Protein AF-Q2I7V6-F1 (afdb_monomer_lite)

Foldseek 3Di:
DPFVVLVVVVQPPVPPPDDDDDDDDPPVVVVVVPDDPPDDDDDDDDDPPDPDDPPDDDDQVVVVVQQVVLVVVDPLSDPDPVQQCVVPDDGGFAWDDWWFQWTAGPVGDIDRDPCCVVPPQPRTPPDVVVVVVVVVVVVVPDDDVDDDPVVVVVQVVVCVVRVVPPGDDDDDTSVVVVVVVLVVVCVVVVDNDDDDDDD

Sequence (199 aa):
MSTFWLSLACLLWSAQVRGVHQGPSNAFSKMLLALNPANARSSSSNARAARAAPAKAFVTEKSDAIFAEAKTLMPGGVSSPVRAFKSVGGNPIVVEKVKGAYMWDVDGNKYIDYVGTWGPAIIGHADDVVLDALKKQLDSGTSFGAPCALENELAKMVIEAVPSVEMVRFTNSGTEACMGMLRLVRTFTKREKVVKFEG

InterPro domains:
  IPR005814 Aminotransferase class-III [PF00202] (92-199)
  IPR015421 Pyridoxal phosphate-dependent transferase, major domain [G3DSA:3.40.640.10] (128-199)
  IPR015422 Pyridoxal phosphate-dependent transferase, small domain [G3DSA:3.90.1150.10] (65-127)
  IPR015424 Pyridoxal phosphate-dependent transferase [SSF53383] (61-199)

Organism: Karlodinium veneficum (NCBI:txid407301)

Structure (mmCIF, N/CA/C/O backbone):
data_AF-Q2I7V6-F1
#
_entry.id   AF-Q2I7V6-F1
#
loop_
_atom_site.group_PDB
_atom_site.id
_atom_site.type_symbol
_atom_site.label_atom_id
_atom_site.label_alt_id
_atom_site.label_comp_id
_atom_site.label_asym_id
_atom_site.label_entity_id
_atom_site.label_seq_id
_atom_site.pdbx_PDB_ins_code
_atom_site.Cartn_x
_atom_site.Cartn_y
_atom_site.Cartn_z
_atom_site.occupancy
_atom_site.B_iso_or_equiv
_atom_site.auth_seq_id
_atom_site.auth_comp_id
_atom_site.auth_asym_id
_atom_site.auth_atom_id
_atom_site.pdbx_PDB_model_num
ATOM 1 N N . MET A 1 1 ? 12.204 2.021 5.882 1.00 38.59 1 MET A N 1
ATOM 2 C CA . MET A 1 1 ? 11.713 0.648 6.122 1.00 38.59 1 MET A CA 1
ATOM 3 C C . MET A 1 1 ? 10.842 0.711 7.362 1.00 38.59 1 MET A C 1
ATOM 5 O O . MET A 1 1 ? 11.320 1.327 8.297 1.00 38.59 1 MET A O 1
ATOM 9 N N . SER A 1 2 ? 9.613 0.165 7.322 1.00 36.38 2 SER A N 1
ATOM 10 C CA . SER A 1 2 ? 8.729 -0.177 8.474 1.00 36.38 2 SER A CA 1
ATOM 11 C C . SER A 1 2 ? 7.272 0.333 8.458 1.00 36.38 2 SER A C 1
ATOM 13 O O . SER A 1 2 ? 6.535 0.044 9.396 1.00 36.38 2 SER A O 1
ATOM 15 N N . THR A 1 3 ? 6.774 0.999 7.409 1.00 39.72 3 THR A N 1
ATOM 16 C CA . THR A 1 3 ? 5.403 1.563 7.446 1.00 39.72 3 THR A CA 1
ATOM 17 C C . THR A 1 3 ? 4.262 0.539 7.433 1.00 39.72 3 THR A C 1
ATOM 19 O O . THR A 1 3 ? 3.152 0.908 7.798 1.00 39.72 3 THR A O 1
ATOM 22 N N . PHE A 1 4 ? 4.503 -0.728 7.078 1.00 34.69 4 PHE A N 1
ATOM 23 C CA . PHE A 1 4 ? 3.462 -1.768 7.115 1.00 34.69 4 PHE A CA 1
ATOM 24 C C . PHE A 1 4 ? 3.575 -2.702 8.330 1.00 34.69 4 PHE A C 1
ATOM 26 O O . PHE A 1 4 ? 2.569 -3.079 8.924 1.00 34.69 4 PHE A O 1
ATOM 33 N N . TRP A 1 5 ? 4.799 -3.006 8.776 1.00 26.50 5 TRP A N 1
ATOM 34 C CA . TRP A 1 5 ? 5.017 -3.862 9.947 1.00 26.50 5 TRP A CA 1
ATOM 35 C C . TRP A 1 5 ? 4.652 -3.182 11.273 1.00 26.50 5 TRP A C 1
ATOM 37 O O . TRP A 1 5 ? 4.267 -3.876 12.212 1.00 26.50 5 TRP A O 1
ATOM 47 N N . LEU A 1 6 ? 4.675 -1.844 11.361 1.00 33.19 6 LEU A N 1
ATOM 48 C CA . LEU A 1 6 ? 4.263 -1.163 12.596 1.00 33.19 6 LEU A CA 1
ATOM 49 C C . LEU A 1 6 ? 2.749 -1.196 12.869 1.00 33.19 6 LEU A C 1
ATOM 51 O O . LEU A 1 6 ? 2.372 -1.125 14.037 1.00 33.19 6 LEU A O 1
ATOM 55 N N . SER A 1 7 ? 1.881 -1.360 11.861 1.00 36.19 7 SER A N 1
ATOM 56 C CA . SER A 1 7 ? 0.436 -1.491 12.127 1.00 36.19 7 SER A CA 1
ATOM 57 C C . SER A 1 7 ? 0.047 -2.882 12.634 1.00 36.19 7 SER A C 1
ATOM 59 O O . SER A 1 7 ? -0.927 -2.986 13.372 1.00 36.19 7 SER A O 1
ATOM 61 N N . LEU A 1 8 ? 0.819 -3.933 12.324 1.00 33.19 8 LEU A N 1
ATOM 62 C CA . LEU A 1 8 ? 0.560 -5.284 12.844 1.00 33.19 8 LE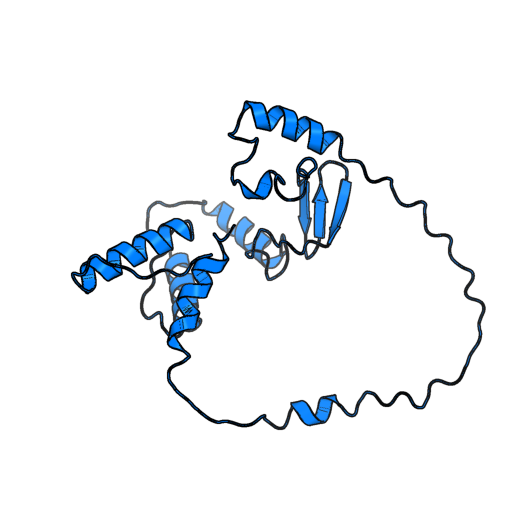U A CA 1
ATOM 63 C C . LEU A 1 8 ? 1.310 -5.567 14.161 1.00 33.19 8 LEU A C 1
ATOM 65 O O . LEU A 1 8 ? 0.797 -6.273 15.025 1.00 33.19 8 LEU A O 1
ATOM 69 N N . ALA A 1 9 ? 2.489 -4.971 14.373 1.00 31.67 9 ALA A N 1
ATOM 70 C CA . ALA A 1 9 ? 3.296 -5.215 15.574 1.00 31.67 9 ALA A CA 1
ATOM 71 C C . ALA A 1 9 ? 2.692 -4.636 16.871 1.00 31.67 9 ALA A C 1
ATOM 73 O O . ALA A 1 9 ? 2.937 -5.176 17.949 1.00 31.67 9 ALA A O 1
ATOM 74 N N . CYS A 1 10 ? 1.847 -3.600 16.800 1.00 33.78 10 CYS A N 1
ATOM 75 C CA . CYS A 1 10 ? 1.106 -3.125 17.977 1.00 33.78 10 CYS A CA 1
ATOM 76 C C . CYS A 1 10 ? -0.007 -4.088 18.437 1.00 33.78 10 CYS A C 1
ATOM 78 O O . CYS A 1 10 ? -0.490 -3.940 19.556 1.00 33.78 10 CYS A O 1
ATOM 80 N N . LEU A 1 11 ? -0.389 -5.082 17.627 1.00 39.78 11 LEU A N 1
ATOM 81 C CA . LEU A 1 11 ? -1.471 -6.023 17.942 1.00 39.78 11 LEU A CA 1
ATOM 82 C C . LEU A 1 11 ? -0.991 -7.332 18.589 1.00 39.78 11 LEU A C 1
ATOM 84 O O . LEU A 1 11 ? -1.806 -8.078 19.122 1.00 39.78 11 LEU A O 1
ATOM 88 N N . LEU A 1 12 ? 0.317 -7.613 18.589 1.00 33.75 12 LEU A N 1
ATOM 89 C CA . LEU A 1 12 ? 0.852 -8.916 19.015 1.00 33.75 12 LEU A CA 1
ATOM 90 C C . LEU A 1 12 ? 1.491 -8.934 20.415 1.00 33.75 12 LEU A C 1
ATOM 92 O O . LEU A 1 12 ? 1.824 -10.006 20.912 1.00 33.75 12 LEU A O 1
ATOM 96 N N . TRP A 1 13 ? 1.623 -7.794 21.106 1.00 29.00 13 TRP A N 1
ATOM 97 C CA . TRP A 1 13 ? 2.235 -7.767 22.449 1.00 29.00 13 TRP A CA 1
ATOM 98 C C . TRP A 1 13 ? 1.270 -8.193 23.578 1.00 29.00 13 TRP A C 1
ATOM 100 O O . TRP A 1 13 ? 1.703 -8.605 24.651 1.00 29.00 13 TRP A O 1
ATOM 110 N N . SER A 1 14 ? -0.047 -8.163 23.371 1.00 34.81 14 SER A N 1
ATOM 111 C CA . SER A 1 14 ? -1.030 -8.483 24.423 1.00 34.81 14 SER A CA 1
ATOM 112 C C . SER A 1 14 ? -1.318 -9.983 24.607 1.00 34.81 14 SER A C 1
ATOM 114 O O . SER A 1 14 ? -1.996 -10.349 25.567 1.00 34.81 14 SER A O 1
ATOM 116 N N . ALA A 1 15 ? -0.775 -10.866 23.760 1.00 37.34 15 ALA A N 1
ATOM 117 C CA . ALA A 1 15 ? -1.031 -12.309 23.836 1.00 37.34 15 ALA A CA 1
ATOM 118 C C . ALA A 1 15 ? -0.033 -13.096 24.716 1.00 37.34 15 ALA A C 1
ATOM 120 O O . ALA A 1 15 ? -0.314 -14.231 25.092 1.00 37.34 15 ALA A O 1
ATOM 121 N N . GLN A 1 16 ? 1.095 -12.502 25.122 1.00 32.75 16 GLN A N 1
ATOM 122 C CA . GLN A 1 16 ? 2.187 -13.221 25.802 1.00 32.75 16 GLN A CA 1
ATOM 123 C C . GLN A 1 16 ? 2.138 -13.145 27.346 1.00 32.75 16 GLN A C 1
ATOM 125 O O . GLN A 1 16 ? 3.177 -13.197 27.999 1.00 32.75 16 GLN A O 1
ATOM 130 N N . VAL A 1 17 ? 0.954 -12.995 27.962 1.00 39.19 17 VAL A N 1
ATOM 131 C CA . VAL A 1 17 ? 0.805 -12.995 29.443 1.00 39.19 17 VAL A CA 1
ATOM 132 C C . VAL A 1 17 ? -0.242 -13.997 29.955 1.00 39.19 17 VAL A C 1
ATOM 134 O O . VAL A 1 17 ? -0.519 -14.052 31.149 1.00 39.19 17 VAL A O 1
ATOM 137 N N . ARG A 1 18 ? -0.797 -14.882 29.119 1.00 33.28 18 ARG A N 1
ATOM 138 C CA . ARG A 1 18 ? -1.621 -15.991 29.635 1.00 33.28 18 ARG A CA 1
ATOM 139 C C . ARG A 1 18 ? -1.177 -17.320 29.053 1.00 33.28 18 ARG A C 1
ATOM 141 O O . ARG A 1 18 ? -1.481 -17.651 27.915 1.00 33.28 18 ARG A O 1
ATOM 148 N N . GLY A 1 19 ? -0.445 -18.073 29.872 1.00 37.66 19 GLY A N 1
ATOM 149 C CA . GLY A 1 19 ? -0.153 -19.473 29.619 1.00 37.66 19 GLY A CA 1
ATOM 150 C C . GLY A 1 19 ? -1.448 -20.272 29.553 1.00 37.66 19 GLY A C 1
ATOM 151 O O . GLY A 1 19 ? -2.213 -20.297 30.514 1.00 37.66 19 GLY A O 1
ATOM 152 N N . VAL A 1 20 ? -1.673 -20.934 28.422 1.00 37.53 20 VAL A N 1
ATOM 153 C CA . VAL A 1 20 ? -2.636 -22.026 28.303 1.00 37.53 20 VAL A CA 1
ATOM 154 C C . VAL A 1 20 ? -1.987 -23.124 27.468 1.00 37.53 20 VAL A C 1
ATOM 156 O O . VAL A 1 20 ? -1.768 -22.992 26.267 1.00 37.53 20 VAL A O 1
ATOM 159 N N . HIS A 1 21 ? -1.656 -24.210 28.158 1.00 38.38 21 HIS A N 1
ATOM 160 C CA . HIS A 1 21 ? -1.409 -25.531 27.600 1.00 38.38 21 HIS A CA 1
ATOM 161 C C . HIS A 1 21 ? -2.632 -25.984 26.797 1.00 38.38 21 HIS A C 1
ATOM 163 O O . HIS A 1 21 ? -3.680 -26.163 27.410 1.00 38.38 21 HIS A O 1
ATOM 169 N N . GLN A 1 22 ? -2.491 -26.267 25.498 1.00 36.72 22 GLN A N 1
ATOM 170 C CA . GLN A 1 22 ? -3.248 -27.330 24.822 1.00 36.72 22 GLN A CA 1
ATOM 171 C C . GLN A 1 22 ? -2.378 -27.981 23.736 1.00 36.72 22 GLN A C 1
ATOM 173 O O . GLN A 1 22 ? -1.763 -27.298 22.920 1.00 36.72 22 GLN A O 1
ATOM 178 N N . GLY A 1 23 ? -2.268 -29.311 23.802 1.00 40.38 23 GLY A N 1
ATOM 179 C CA . GLY A 1 23 ? -1.475 -30.136 22.891 1.00 40.38 23 GLY A CA 1
ATOM 180 C C . GLY A 1 23 ? -2.102 -30.278 21.498 1.00 40.38 23 GLY A C 1
ATOM 181 O O . GLY A 1 23 ? -3.266 -29.926 21.298 1.00 40.38 23 GLY A O 1
ATOM 182 N N . PRO A 1 24 ? -1.340 -30.789 20.517 1.00 40.50 24 PRO A N 1
ATOM 183 C CA . PRO A 1 24 ? -1.766 -30.814 19.125 1.00 40.50 24 PRO A CA 1
ATOM 184 C C . PRO A 1 24 ? -2.886 -31.832 18.879 1.00 40.50 24 PRO A C 1
ATOM 186 O O . PRO A 1 24 ? -2.827 -32.985 19.304 1.00 40.50 24 PRO A O 1
ATOM 189 N N . SER A 1 25 ? -3.906 -31.384 18.149 1.00 44.41 25 SER A N 1
ATOM 190 C CA . SER A 1 25 ? -5.037 -32.176 17.682 1.00 44.41 25 SER A CA 1
ATOM 191 C C . SER A 1 25 ? -4.633 -33.172 16.582 1.00 44.41 25 SER A C 1
ATOM 193 O O . SER A 1 25 ? -3.707 -32.955 15.797 1.00 44.41 25 SER A O 1
ATOM 195 N N . ASN A 1 26 ? -5.377 -34.280 16.517 1.00 48.53 26 ASN A N 1
ATOM 196 C CA . ASN A 1 26 ? -5.180 -35.487 15.695 1.00 48.53 26 ASN A CA 1
ATOM 197 C C . ASN A 1 26 ? -5.187 -35.305 14.153 1.00 48.53 26 ASN A C 1
ATOM 199 O O . ASN A 1 26 ? -5.317 -36.286 13.420 1.00 48.53 26 ASN A O 1
ATOM 203 N N . ALA A 1 27 ? -5.024 -34.086 13.635 1.00 46.59 27 ALA A N 1
ATOM 204 C CA . ALA A 1 27 ? -4.921 -33.807 12.200 1.00 46.59 27 ALA A CA 1
ATOM 205 C C . ALA A 1 27 ? -3.470 -33.862 11.674 1.00 46.59 27 ALA A C 1
ATOM 2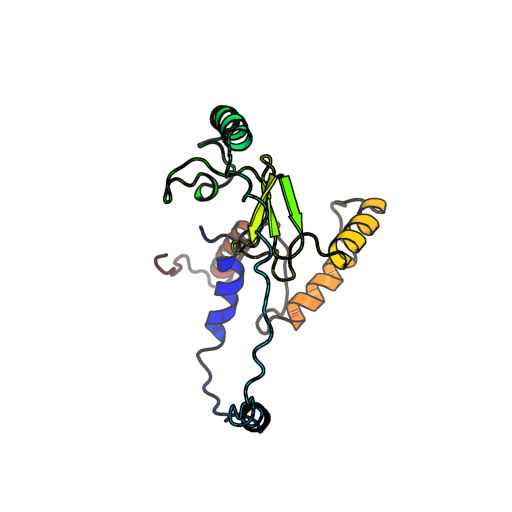07 O O . ALA A 1 27 ? -3.255 -34.167 10.504 1.00 46.59 27 ALA A O 1
ATOM 208 N N . PHE A 1 28 ? -2.466 -33.655 12.536 1.00 39.75 28 PHE A N 1
ATOM 209 C CA . PHE A 1 28 ? -1.049 -33.606 12.133 1.00 39.75 28 PHE A CA 1
ATOM 210 C C . PHE A 1 28 ? -0.392 -34.988 11.941 1.00 39.75 28 PHE A C 1
ATOM 212 O O . PHE A 1 28 ? 0.553 -35.128 11.171 1.00 39.75 28 PHE A O 1
ATOM 219 N N . SER A 1 29 ? -0.923 -36.037 12.580 1.00 39.69 29 SER A N 1
ATOM 220 C CA . SER A 1 29 ? -0.389 -37.409 12.480 1.00 39.69 29 SER A CA 1
ATOM 221 C C . SER A 1 29 ? -0.754 -38.105 11.154 1.00 39.69 29 SER A C 1
ATOM 223 O O . SER A 1 29 ? -0.012 -38.948 10.654 1.00 39.69 29 SER A O 1
ATOM 225 N N . LYS A 1 30 ? -1.861 -37.706 10.509 1.00 43.75 30 LYS A N 1
ATOM 226 C CA . LYS A 1 30 ? -2.345 -38.342 9.269 1.00 43.75 30 LYS A CA 1
ATOM 227 C C . LYS A 1 30 ? -1.691 -37.827 7.983 1.00 43.75 30 LYS A C 1
ATOM 229 O O . LYS A 1 30 ? -1.830 -38.470 6.949 1.00 43.75 30 LYS A O 1
ATOM 234 N N . MET A 1 31 ? -0.950 -36.720 8.032 1.00 38.44 31 MET A N 1
ATOM 235 C CA . MET A 1 31 ? -0.285 -36.146 6.853 1.00 38.44 31 MET A CA 1
ATOM 236 C C . MET A 1 31 ? 1.120 -36.731 6.606 1.00 38.44 31 MET A C 1
ATOM 238 O O . MET A 1 31 ? 1.616 -36.687 5.484 1.00 38.44 31 MET A O 1
ATOM 242 N N . LEU A 1 32 ? 1.739 -37.352 7.618 1.00 37.50 32 LEU A N 1
ATOM 243 C CA . LEU A 1 32 ? 3.104 -37.896 7.544 1.00 37.50 32 LEU A CA 1
ATOM 244 C C . LEU A 1 32 ? 3.207 -39.339 7.010 1.00 37.50 32 LEU A C 1
ATOM 246 O O . LEU A 1 32 ? 4.310 -39.827 6.790 1.00 37.50 32 LEU A O 1
ATOM 250 N N . LEU A 1 33 ? 2.082 -40.015 6.750 1.00 39.12 33 LEU A N 1
ATOM 251 C CA . LEU A 1 33 ? 2.042 -41.395 6.234 1.00 39.12 33 LEU A CA 1
ATOM 252 C C . LEU A 1 33 ? 1.857 -41.495 4.707 1.00 39.12 33 LEU A C 1
ATOM 254 O O . LEU A 1 33 ? 1.897 -42.594 4.162 1.00 39.12 33 LEU A O 1
ATOM 258 N N . ALA A 1 34 ? 1.701 -40.368 4.004 1.00 39.62 34 ALA A N 1
ATOM 259 C CA . ALA A 1 34 ? 1.532 -40.330 2.545 1.00 39.62 34 ALA A CA 1
ATOM 260 C C . ALA A 1 34 ? 2.852 -40.169 1.756 1.00 39.62 34 ALA A C 1
ATOM 262 O O . ALA A 1 34 ? 2.831 -40.087 0.531 1.00 39.62 34 ALA A O 1
ATOM 263 N N . LEU A 1 35 ? 4.005 -40.149 2.433 1.00 41.88 35 LEU A N 1
ATOM 264 C CA . LEU A 1 35 ? 5.331 -40.020 1.817 1.00 41.88 35 LEU A CA 1
ATOM 265 C C . LEU A 1 35 ? 6.175 -41.271 2.090 1.00 41.88 35 LEU A C 1
ATOM 267 O O . LEU A 1 35 ? 7.156 -41.226 2.825 1.00 41.88 35 LEU A O 1
ATOM 271 N N . ASN A 1 36 ? 5.788 -42.403 1.503 1.00 38.38 36 ASN A N 1
ATOM 272 C CA . ASN A 1 36 ? 6.646 -43.586 1.442 1.00 38.38 36 ASN A CA 1
ATOM 273 C C . ASN A 1 36 ? 7.307 -43.664 0.047 1.00 38.38 36 ASN A C 1
ATOM 275 O O . ASN A 1 36 ? 6.609 -43.950 -0.927 1.00 38.38 36 ASN A O 1
ATOM 279 N N . PRO A 1 37 ? 8.624 -43.417 -0.096 1.00 45.56 37 PRO A N 1
ATOM 280 C CA . PRO A 1 37 ? 9.297 -43.344 -1.396 1.00 45.56 37 PRO A CA 1
ATOM 281 C C . PRO A 1 37 ? 9.715 -44.717 -1.962 1.00 45.56 37 PRO A C 1
ATOM 283 O O . PRO A 1 37 ? 10.604 -44.799 -2.805 1.00 45.56 37 PRO A O 1
ATOM 286 N N . ALA A 1 38 ? 9.098 -45.816 -1.528 1.00 42.59 38 ALA A N 1
ATOM 287 C CA . ALA A 1 38 ? 9.592 -47.164 -1.816 1.00 42.59 38 ALA A CA 1
ATOM 288 C C . ALA A 1 38 ? 9.091 -47.814 -3.124 1.00 42.59 38 ALA A C 1
ATOM 290 O O . ALA A 1 38 ? 9.301 -49.012 -3.301 1.00 42.59 38 ALA A O 1
ATOM 291 N N . ASN A 1 39 ? 8.437 -47.099 -4.054 1.00 47.28 39 ASN A N 1
ATOM 292 C CA . ASN A 1 39 ? 7.898 -47.768 -5.251 1.00 47.28 39 ASN A CA 1
ATOM 293 C C . ASN A 1 39 ? 7.846 -46.940 -6.547 1.00 47.28 39 ASN A C 1
ATOM 295 O O . ASN A 1 39 ? 6.839 -46.928 -7.249 1.00 47.28 39 ASN A O 1
ATOM 299 N N . ALA A 1 40 ? 8.955 -46.300 -6.920 1.00 40.78 40 ALA A N 1
ATOM 300 C CA . ALA A 1 40 ? 9.137 -45.779 -8.278 1.00 40.78 40 ALA A CA 1
ATOM 301 C C . ALA A 1 40 ? 10.344 -46.463 -8.940 1.00 40.78 40 ALA A C 1
ATOM 303 O O . ALA A 1 40 ? 11.469 -45.968 -8.900 1.00 40.78 40 ALA A O 1
ATOM 304 N N . ARG A 1 41 ? 10.112 -47.653 -9.510 1.00 38.88 41 ARG A N 1
ATOM 305 C CA . ARG A 1 41 ? 11.079 -48.333 -10.384 1.00 38.88 41 ARG A CA 1
ATOM 306 C C . ARG A 1 41 ? 11.125 -47.666 -11.757 1.00 38.88 41 ARG A C 1
ATOM 308 O O . ARG A 1 41 ? 10.140 -47.131 -12.255 1.00 38.88 41 ARG A O 1
ATOM 315 N N . SER A 1 42 ? 12.317 -47.746 -12.332 1.00 43.38 42 SER A N 1
ATOM 316 C CA . SER A 1 42 ? 12.793 -47.171 -13.584 1.00 43.38 42 SER A CA 1
ATOM 317 C C . SER A 1 42 ? 11.871 -47.349 -14.792 1.00 43.38 42 SER A C 1
ATOM 319 O O . SER A 1 42 ? 11.530 -48.473 -15.158 1.00 43.38 42 SER A O 1
ATOM 321 N N . SER A 1 43 ? 11.651 -46.258 -15.525 1.00 38.97 43 SER A N 1
ATOM 322 C CA . SER A 1 43 ? 11.535 -46.323 -16.982 1.00 38.97 43 SER A CA 1
ATOM 323 C C . SER A 1 43 ? 12.383 -45.209 -17.595 1.00 38.97 43 SER A C 1
ATOM 325 O O . SER A 1 43 ? 12.146 -44.019 -17.405 1.00 38.97 43 SER A O 1
ATOM 327 N N . SER A 1 44 ? 13.459 -45.613 -18.264 1.00 46.62 44 SER A N 1
ATOM 328 C CA . SER A 1 44 ? 14.291 -44.741 -19.079 1.00 46.62 44 SER A CA 1
ATOM 329 C C . SER A 1 44 ? 13.581 -44.499 -20.409 1.00 46.62 44 SER A C 1
ATOM 331 O O . SER A 1 44 ? 13.504 -45.404 -21.240 1.00 46.62 44 SER A O 1
ATOM 333 N N . SER A 1 45 ? 13.089 -43.285 -20.637 1.00 42.72 45 SER A N 1
ATOM 334 C CA . SER A 1 45 ? 12.656 -42.845 -21.963 1.00 42.72 45 SER A CA 1
ATOM 335 C C . SER A 1 45 ? 13.272 -41.487 -22.275 1.00 42.72 45 SER A C 1
ATOM 337 O O . SER A 1 45 ? 13.071 -40.524 -21.539 1.00 42.72 45 SER A O 1
ATOM 339 N N . ASN A 1 46 ? 14.040 -41.452 -23.364 1.00 48.66 46 ASN A N 1
ATOM 340 C CA . ASN A 1 46 ? 14.741 -40.310 -23.944 1.00 48.66 46 ASN A CA 1
ATOM 341 C C . ASN A 1 46 ? 13.953 -38.990 -23.861 1.00 48.66 46 ASN A C 1
ATOM 343 O O . ASN A 1 46 ? 13.128 -38.691 -24.725 1.00 48.66 46 ASN A O 1
ATOM 347 N N . ALA A 1 47 ? 14.276 -38.155 -22.873 1.00 48.31 47 ALA A N 1
ATOM 348 C CA . ALA A 1 47 ? 13.884 -36.755 -22.869 1.00 48.31 47 ALA A CA 1
ATOM 349 C C . ALA A 1 47 ? 14.853 -35.990 -23.778 1.00 48.31 47 ALA A C 1
ATOM 351 O O . ALA A 1 47 ? 15.953 -35.604 -23.383 1.00 48.31 47 ALA A O 1
ATOM 352 N N . ARG A 1 48 ? 14.452 -35.804 -25.037 1.00 45.53 48 ARG A N 1
ATOM 353 C CA . ARG A 1 48 ? 15.099 -34.870 -25.961 1.00 45.53 48 ARG A CA 1
ATOM 354 C C . ARG A 1 48 ? 15.051 -33.494 -25.290 1.00 45.53 48 ARG A C 1
ATOM 356 O O . ARG A 1 48 ? 13.967 -32.942 -25.127 1.00 45.53 48 ARG A O 1
ATOM 363 N N . ALA A 1 49 ? 16.200 -32.984 -24.846 1.00 47.72 49 ALA A N 1
ATOM 364 C CA . ALA A 1 49 ? 16.304 -31.674 -24.218 1.00 47.72 49 ALA A CA 1
ATOM 365 C C . ALA A 1 49 ? 15.728 -30.621 -25.172 1.00 47.72 49 ALA A C 1
ATOM 367 O O . ALA A 1 49 ? 16.336 -30.289 -26.193 1.00 47.72 49 ALA A O 1
ATOM 368 N N . ALA A 1 50 ? 14.526 -30.131 -24.871 1.00 51.69 50 ALA A N 1
ATOM 369 C CA . ALA A 1 50 ? 13.990 -28.954 -25.523 1.00 51.69 50 ALA A CA 1
ATOM 370 C C . ALA A 1 50 ? 14.970 -27.816 -25.221 1.00 51.69 50 ALA A C 1
ATOM 372 O O . ALA A 1 50 ? 15.151 -27.439 -24.064 1.00 51.69 50 ALA A O 1
ATOM 373 N N . ARG A 1 51 ? 15.668 -27.323 -26.251 1.00 51.84 51 ARG A N 1
ATOM 374 C CA . ARG A 1 51 ? 16.503 -26.125 -26.142 1.00 51.84 51 ARG A CA 1
ATOM 375 C C . ARG A 1 51 ? 15.617 -25.013 -25.585 1.00 51.84 51 ARG A C 1
ATOM 377 O O . ARG A 1 51 ? 14.673 -24.598 -26.254 1.00 51.84 51 ARG A O 1
ATOM 384 N N . ALA A 1 52 ? 15.907 -24.570 -24.364 1.00 57.34 52 ALA A N 1
ATOM 385 C CA . ALA A 1 52 ? 15.307 -23.368 -23.813 1.00 57.34 52 ALA A CA 1
ATOM 386 C C . ALA A 1 52 ? 15.548 -22.223 -24.808 1.00 57.34 52 ALA A C 1
ATOM 388 O O . ALA A 1 52 ? 16.659 -22.079 -25.328 1.00 57.34 52 ALA A O 1
ATOM 389 N N . ALA A 1 53 ? 14.502 -21.452 -25.112 1.00 55.31 53 ALA A N 1
ATOM 390 C CA . ALA A 1 53 ? 14.642 -20.224 -25.884 1.00 55.31 53 ALA A CA 1
ATOM 391 C C . ALA A 1 53 ? 15.752 -19.356 -25.257 1.00 55.31 53 ALA A C 1
ATOM 393 O O . ALA A 1 53 ? 15.906 -19.390 -24.031 1.00 55.31 53 ALA A O 1
ATOM 394 N N . PRO A 1 54 ? 16.543 -18.611 -26.054 1.00 56.09 54 PRO A N 1
ATOM 395 C CA . PRO A 1 54 ? 17.589 -17.757 -25.505 1.00 56.09 54 PRO A CA 1
ATOM 396 C C . PRO A 1 54 ? 16.971 -16.838 -24.450 1.00 56.09 54 PRO A C 1
ATOM 398 O O . PRO A 1 54 ? 15.979 -16.157 -24.718 1.00 56.09 54 PRO A O 1
ATOM 401 N N . ALA A 1 55 ? 17.516 -16.875 -23.233 1.00 63.12 55 ALA A N 1
ATOM 402 C CA . ALA A 1 55 ? 17.048 -16.025 -22.151 1.00 63.12 55 ALA A CA 1
ATOM 403 C C . ALA A 1 55 ? 17.165 -14.565 -22.606 1.00 63.12 55 ALA A C 1
ATOM 405 O O . ALA A 1 55 ? 18.233 -14.137 -23.050 1.00 63.12 55 ALA A O 1
ATOM 406 N N . LYS A 1 56 ? 16.056 -13.818 -22.544 1.00 70.62 56 LYS A N 1
ATOM 407 C CA . LYS A 1 56 ? 16.049 -12.381 -22.832 1.00 70.62 56 LYS A CA 1
ATOM 408 C C . LYS A 1 56 ? 17.114 -11.722 -21.949 1.00 70.62 56 LYS A C 1
ATOM 410 O O . LYS A 1 56 ? 17.154 -11.985 -20.748 1.00 70.62 56 LYS A O 1
ATOM 415 N N . ALA A 1 57 ? 17.983 -10.910 -22.550 1.00 82.69 57 ALA A N 1
ATOM 416 C CA . ALA A 1 57 ? 18.983 -10.162 -21.800 1.00 82.69 57 ALA A CA 1
ATOM 417 C C . ALA A 1 57 ? 18.288 -9.257 -20.772 1.00 82.69 57 ALA A C 1
ATOM 419 O O . ALA A 1 57 ? 17.251 -8.660 -21.067 1.00 82.69 57 ALA A O 1
ATOM 420 N N . PHE A 1 58 ? 18.854 -9.181 -19.570 1.00 90.88 58 PHE A N 1
ATOM 421 C CA . PHE A 1 58 ? 18.387 -8.277 -18.527 1.00 90.88 58 PHE A CA 1
ATOM 422 C C . PHE A 1 58 ? 18.818 -6.847 -18.877 1.00 90.88 58 PHE A C 1
ATOM 424 O O . PHE A 1 58 ? 20.014 -6.585 -18.990 1.00 90.88 58 PHE A O 1
ATOM 431 N N . VAL A 1 59 ? 17.853 -5.949 -19.084 1.00 95.25 59 VAL A N 1
ATOM 432 C CA . VAL A 1 59 ? 18.075 -4.563 -19.538 1.00 95.25 59 VAL A CA 1
ATOM 433 C C . VAL A 1 59 ? 17.261 -3.618 -18.659 1.00 95.25 59 VAL A C 1
ATOM 435 O O . VAL A 1 59 ? 16.109 -3.925 -18.383 1.00 95.25 59 VAL A O 1
ATOM 438 N N . THR A 1 60 ? 17.833 -2.488 -18.234 1.00 96.81 60 THR A N 1
ATOM 439 C CA . THR A 1 60 ? 17.177 -1.503 -17.343 1.00 96.81 60 THR A CA 1
ATOM 440 C C . THR A 1 60 ? 17.250 -0.063 -17.864 1.00 96.81 60 THR A C 1
ATOM 442 O O . THR A 1 60 ? 17.088 0.884 -17.100 1.00 96.81 60 THR A O 1
ATOM 445 N N . GLU A 1 61 ? 17.510 0.129 -19.159 1.00 97.56 61 GLU A N 1
ATOM 446 C CA . GLU A 1 61 ? 17.784 1.446 -19.754 1.00 97.56 61 GLU A CA 1
ATOM 447 C C . GLU A 1 61 ? 16.629 2.441 -19.578 1.00 97.56 61 GLU A C 1
ATOM 449 O O . GLU A 1 61 ? 16.862 3.620 -19.290 1.00 97.56 61 GLU A O 1
ATOM 454 N N . LYS A 1 62 ? 15.374 1.992 -19.713 1.00 98.12 62 LYS A N 1
ATOM 455 C CA . LYS A 1 62 ? 14.217 2.874 -19.507 1.00 98.12 62 LYS A CA 1
ATOM 456 C C . LYS A 1 62 ? 14.049 3.217 -18.035 1.00 98.12 62 LYS A C 1
ATOM 458 O O . LYS A 1 62 ? 13.769 4.372 -17.714 1.00 98.12 62 LYS A O 1
ATOM 463 N N . SER A 1 63 ? 14.233 2.239 -17.147 1.00 98.25 63 SER A N 1
ATOM 464 C CA . SER A 1 63 ? 14.226 2.480 -15.701 1.00 98.25 63 SER A CA 1
ATOM 465 C C . SER A 1 63 ? 15.286 3.515 -15.306 1.00 98.25 63 SER A C 1
ATOM 467 O O . SER A 1 63 ? 14.982 4.454 -14.568 1.00 98.25 63 SER A O 1
ATOM 469 N N . ASP A 1 64 ? 16.496 3.404 -15.862 1.00 98.19 64 ASP A N 1
ATOM 470 C CA . ASP A 1 64 ? 17.603 4.335 -15.628 1.00 98.19 64 ASP A CA 1
ATOM 471 C C . ASP A 1 64 ? 17.271 5.756 -16.100 1.00 98.19 64 ASP A C 1
ATOM 473 O O . ASP A 1 64 ? 17.501 6.720 -15.363 1.00 98.19 64 ASP A O 1
ATOM 477 N N . ALA A 1 65 ? 16.687 5.893 -17.295 1.00 98.50 65 ALA A N 1
ATOM 478 C CA . ALA A 1 65 ? 16.272 7.184 -17.840 1.00 98.50 65 ALA A CA 1
ATOM 479 C C . ALA A 1 65 ? 15.184 7.854 -16.980 1.00 98.50 65 ALA A C 1
ATOM 481 O O . ALA A 1 65 ? 15.329 9.018 -16.597 1.00 98.50 65 ALA A O 1
ATOM 482 N N . ILE A 1 66 ? 14.137 7.110 -16.603 1.00 98.56 66 ILE A N 1
ATOM 483 C CA . ILE A 1 66 ? 13.050 7.620 -15.750 1.00 98.56 66 ILE A CA 1
ATOM 484 C C . ILE A 1 66 ? 13.586 8.006 -14.366 1.00 98.56 66 ILE A C 1
ATOM 486 O O . ILE A 1 66 ? 13.226 9.050 -13.821 1.00 98.56 66 ILE A O 1
ATOM 490 N N . PHE A 1 67 ? 14.470 7.197 -13.778 1.00 98.38 67 PHE A N 1
ATOM 491 C CA . PHE A 1 67 ? 15.045 7.509 -12.471 1.00 98.38 67 PHE A CA 1
ATOM 492 C C . PHE A 1 67 ? 16.003 8.708 -12.523 1.00 98.38 67 PHE A C 1
ATOM 494 O O . PHE A 1 67 ? 16.079 9.488 -11.566 1.00 98.38 67 PHE A O 1
ATOM 501 N N . ALA A 1 68 ? 16.727 8.890 -13.631 1.00 98.31 68 ALA A N 1
ATOM 502 C CA . ALA A 1 68 ? 17.553 10.072 -13.853 1.00 98.31 68 ALA A CA 1
ATOM 503 C C . ALA A 1 68 ? 16.714 11.354 -13.841 1.00 98.31 68 ALA A C 1
ATOM 505 O O . ALA A 1 68 ? 17.066 12.292 -13.124 1.00 98.31 68 ALA A O 1
ATOM 506 N N . GLU A 1 69 ? 15.581 11.359 -14.545 1.00 98.62 69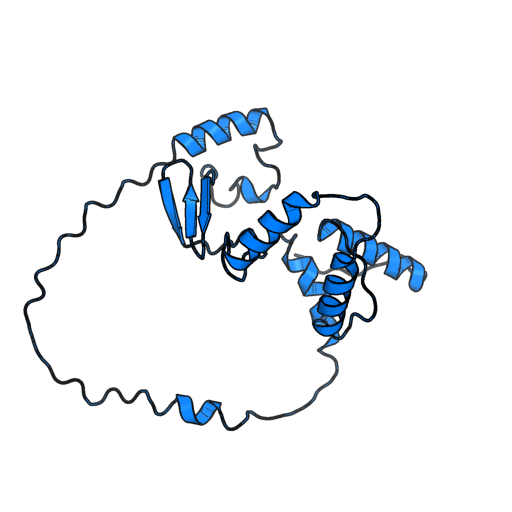 GLU A N 1
ATOM 507 C CA . GLU A 1 69 ? 14.617 12.460 -14.500 1.00 98.62 69 GLU A CA 1
ATOM 508 C C . GLU A 1 69 ? 14.039 12.639 -13.089 1.00 98.62 69 GLU A C 1
ATOM 510 O O . GLU A 1 69 ? 14.077 13.742 -12.540 1.00 98.62 69 GLU A O 1
ATOM 515 N N . ALA A 1 70 ? 13.591 11.556 -12.444 1.00 98.50 70 ALA A N 1
ATOM 516 C CA . ALA A 1 70 ? 12.976 11.609 -11.119 1.00 98.50 70 ALA A CA 1
ATOM 517 C C . ALA A 1 70 ? 13.888 12.254 -10.063 1.00 98.50 70 ALA A C 1
ATOM 519 O O . ALA A 1 70 ? 13.399 12.981 -9.195 1.00 98.50 70 ALA A O 1
ATOM 520 N N . LYS A 1 71 ? 15.211 12.042 -10.137 1.00 97.88 71 LYS A N 1
ATOM 521 C CA . LYS A 1 71 ? 16.197 12.689 -9.246 1.00 97.88 71 LYS A CA 1
ATOM 522 C C . LYS A 1 71 ? 16.200 14.217 -9.338 1.00 97.88 71 LYS A C 1
ATOM 524 O O . LYS A 1 71 ? 16.631 14.859 -8.383 1.00 97.88 71 LYS A O 1
ATOM 529 N N . THR A 1 72 ? 15.728 14.792 -10.442 1.00 98.38 72 THR A N 1
ATOM 530 C CA . THR A 1 72 ? 15.573 16.248 -10.597 1.00 98.38 72 THR A CA 1
ATOM 531 C C . THR A 1 72 ? 14.269 16.769 -9.981 1.00 98.38 72 THR A C 1
ATOM 533 O O . THR A 1 72 ? 14.170 17.953 -9.673 1.00 98.38 72 THR A O 1
ATOM 536 N N . LEU A 1 73 ? 13.290 15.884 -9.757 1.00 98.56 73 LEU A N 1
ATOM 537 C CA . LEU A 1 73 ? 11.932 16.229 -9.324 1.00 98.56 73 LEU A CA 1
ATOM 538 C C . LEU A 1 73 ? 11.687 15.949 -7.837 1.00 98.56 73 LEU A C 1
ATOM 540 O O . LEU A 1 73 ? 10.962 16.682 -7.169 1.00 98.56 73 LEU A O 1
ATOM 544 N N . MET A 1 74 ? 12.262 14.865 -7.314 1.00 98.44 74 MET A N 1
ATOM 545 C CA . MET A 1 74 ? 12.021 14.383 -5.954 1.00 98.44 74 MET A CA 1
ATOM 546 C C . MET A 1 74 ? 13.338 14.196 -5.196 1.00 98.44 74 MET A C 1
ATOM 548 O O . MET A 1 74 ? 14.326 13.751 -5.787 1.00 98.44 74 MET A O 1
ATOM 552 N N . PRO A 1 75 ? 13.371 14.433 -3.870 1.00 97.69 75 PRO A N 1
ATOM 553 C CA . PRO A 1 75 ? 14.544 14.143 -3.052 1.00 97.69 75 PRO A CA 1
ATOM 554 C C . PRO A 1 75 ? 15.002 12.683 -3.201 1.00 97.69 75 PRO A C 1
ATOM 556 O O . PRO A 1 75 ? 14.309 11.745 -2.811 1.00 97.69 75 PRO A O 1
ATOM 559 N N . GLY A 1 76 ? 16.183 12.481 -3.793 1.00 96.06 76 GLY A N 1
ATOM 560 C CA . GLY A 1 76 ? 16.712 11.143 -4.081 1.00 96.06 76 GLY A CA 1
ATOM 561 C C . GLY A 1 76 ? 15.945 10.364 -5.158 1.00 96.06 76 GLY A C 1
ATOM 562 O O . GLY A 1 76 ? 16.120 9.151 -5.244 1.00 96.06 76 GLY A O 1
ATOM 563 N N . GLY A 1 77 ? 15.101 11.036 -5.947 1.00 97.81 77 GLY A N 1
ATOM 564 C CA . GLY A 1 77 ? 14.320 10.455 -7.039 1.00 97.81 77 GLY A CA 1
ATOM 565 C C . GLY A 1 77 ? 13.144 9.583 -6.611 1.00 97.81 77 GLY A C 1
ATOM 566 O O . GLY A 1 77 ? 12.622 8.834 -7.431 1.00 97.81 77 GLY A O 1
ATOM 567 N N . VAL A 1 78 ? 12.733 9.634 -5.338 1.00 98.00 78 VAL A N 1
ATOM 568 C CA . VAL A 1 78 ? 11.728 8.715 -4.786 1.00 98.00 78 VAL A CA 1
ATOM 569 C C . VAL A 1 78 ? 10.824 9.368 -3.744 1.00 98.00 78 VAL A C 1
ATOM 571 O O . VAL A 1 78 ? 11.241 10.242 -2.993 1.00 98.00 78 VAL A O 1
ATOM 574 N N . SER A 1 79 ? 9.600 8.854 -3.611 1.00 97.50 79 SER A N 1
ATOM 575 C CA . SER A 1 79 ? 8.654 9.260 -2.555 1.00 97.50 79 SER A CA 1
ATOM 576 C C . SER A 1 79 ? 8.859 8.521 -1.220 1.00 97.50 79 SER A C 1
ATOM 578 O O . SER A 1 79 ? 8.169 8.799 -0.244 1.00 97.50 79 SER A O 1
ATOM 580 N N . SER A 1 80 ? 9.769 7.540 -1.159 1.00 96.69 80 SER A N 1
ATOM 581 C CA . SER A 1 80 ? 10.135 6.836 0.078 1.00 96.69 80 SER A CA 1
ATOM 582 C C . SER A 1 80 ? 11.591 6.356 0.018 1.00 96.69 80 SER A C 1
ATOM 584 O O . SER A 1 80 ? 11.950 5.713 -0.972 1.00 96.69 80 SER A O 1
ATOM 586 N N . PRO A 1 81 ? 12.425 6.587 1.055 1.00 96.62 81 PRO A N 1
ATOM 587 C CA . PRO A 1 81 ? 13.877 6.388 0.975 1.00 96.62 81 PRO A CA 1
ATOM 588 C C . PRO A 1 81 ? 14.331 4.995 0.525 1.00 96.62 81 PRO A C 1
ATOM 590 O O . PRO A 1 81 ? 15.297 4.872 -0.220 1.00 96.62 81 PRO A O 1
ATOM 593 N N . VAL A 1 82 ? 13.624 3.940 0.947 1.00 96.50 82 VAL A N 1
ATOM 594 C CA . VAL A 1 82 ? 13.993 2.549 0.625 1.00 96.50 82 VAL A CA 1
ATOM 595 C C . VAL A 1 82 ? 13.915 2.255 -0.877 1.00 96.50 82 VAL A C 1
ATOM 597 O O . VAL A 1 82 ? 14.639 1.403 -1.382 1.00 96.50 82 VAL A O 1
ATOM 600 N N . ARG A 1 83 ? 13.086 3.002 -1.617 1.00 97.62 83 ARG A N 1
ATOM 601 C CA . ARG A 1 83 ? 12.913 2.822 -3.063 1.00 97.62 83 ARG A CA 1
ATOM 602 C C . ARG A 1 83 ? 14.126 3.294 -3.868 1.00 97.62 83 ARG A C 1
ATOM 604 O O . ARG A 1 83 ? 14.209 2.965 -5.036 1.00 97.62 83 ARG A O 1
ATOM 611 N N . ALA A 1 84 ? 15.060 4.034 -3.264 1.00 96.94 84 ALA A N 1
ATOM 612 C CA . ALA A 1 84 ? 16.250 4.545 -3.950 1.00 96.94 84 ALA A CA 1
ATOM 613 C C . ALA A 1 84 ? 17.395 3.519 -4.065 1.00 96.94 84 ALA A C 1
ATOM 615 O O . ALA A 1 84 ? 18.460 3.873 -4.557 1.00 96.94 84 ALA A O 1
ATOM 616 N N . PHE A 1 85 ? 17.221 2.294 -3.550 1.00 96.94 85 PHE A N 1
ATOM 617 C CA . PHE A 1 85 ? 18.179 1.176 -3.655 1.00 96.94 85 PHE A CA 1
ATOM 618 C C . PHE A 1 85 ? 19.594 1.460 -3.105 1.00 96.94 85 PHE A C 1
ATOM 620 O O . PHE A 1 85 ? 20.516 0.667 -3.275 1.00 96.94 85 PHE A O 1
ATOM 627 N N . LYS A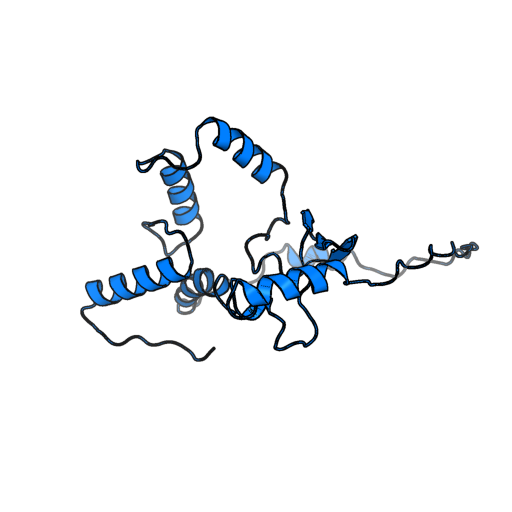 1 86 ? 19.768 2.541 -2.332 1.00 94.94 86 LYS A N 1
ATOM 628 C CA . LYS A 1 86 ? 21.075 2.987 -1.814 1.00 94.94 86 LYS A CA 1
ATOM 629 C C . LYS A 1 86 ? 21.858 1.911 -1.055 1.00 94.94 86 LYS A C 1
ATOM 631 O O . LYS A 1 86 ? 23.079 1.924 -1.099 1.00 94.94 86 LYS A O 1
ATOM 636 N N . SER A 1 87 ? 21.177 1.004 -0.355 1.00 95.44 87 SER A N 1
ATOM 637 C CA . SER A 1 87 ? 21.813 -0.059 0.434 1.00 95.44 87 SER A CA 1
ATOM 638 C C . SER A 1 87 ? 22.201 -1.300 -0.372 1.00 95.44 87 SER A C 1
ATOM 640 O O . SER A 1 87 ? 22.939 -2.132 0.140 1.00 95.44 87 SER A O 1
ATOM 642 N N . VAL A 1 88 ? 21.673 -1.460 -1.588 1.00 96.06 88 VAL A N 1
ATOM 643 C CA . VAL A 1 88 ? 21.913 -2.633 -2.451 1.00 96.06 88 VAL A CA 1
ATOM 644 C C . VAL A 1 88 ? 22.709 -2.283 -3.712 1.00 96.06 88 VAL A C 1
ATOM 646 O O . VAL A 1 88 ? 23.130 -3.180 -4.435 1.00 96.06 88 VAL A O 1
ATOM 649 N N . GLY A 1 89 ? 22.963 -0.992 -3.946 1.00 92.00 89 GLY A N 1
ATOM 650 C CA . GLY A 1 89 ? 23.623 -0.495 -5.148 1.00 92.00 89 GLY A CA 1
ATOM 651 C C . GLY A 1 89 ? 22.699 -0.482 -6.370 1.00 92.00 89 GLY A C 1
ATOM 652 O O . GLY A 1 89 ? 21.534 -0.869 -6.301 1.00 92.00 89 GLY A O 1
ATOM 653 N N . GLY A 1 90 ? 23.240 -0.016 -7.497 1.00 90.06 90 GLY A N 1
ATOM 654 C CA . GLY A 1 90 ? 22.495 0.119 -8.751 1.00 90.06 90 GLY A CA 1
ATOM 655 C C . GLY A 1 90 ? 21.433 1.223 -8.729 1.00 90.06 90 GLY A C 1
ATOM 656 O O . GLY A 1 90 ? 21.301 1.978 -7.762 1.00 90.06 90 GLY A O 1
ATOM 657 N N . ASN A 1 91 ? 20.687 1.321 -9.828 1.00 93.94 91 ASN A N 1
ATOM 658 C CA . ASN A 1 91 ? 19.509 2.175 -9.924 1.00 93.94 91 ASN A CA 1
ATOM 659 C C . ASN A 1 91 ? 18.236 1.358 -9.632 1.00 93.94 91 ASN A C 1
ATOM 661 O O . ASN A 1 91 ? 18.203 0.153 -9.901 1.00 93.94 91 ASN A O 1
ATOM 665 N N . PRO A 1 92 ? 17.179 1.984 -9.089 1.00 96.81 92 PRO A N 1
ATOM 666 C CA . PRO A 1 92 ? 15.891 1.330 -8.906 1.00 96.81 92 PRO A CA 1
ATOM 667 C C . PRO A 1 92 ? 15.254 0.919 -10.236 1.00 96.81 92 PRO A C 1
ATOM 669 O O . PRO A 1 92 ? 15.312 1.657 -11.217 1.00 96.81 92 PRO A O 1
ATOM 672 N N . ILE A 1 93 ? 14.561 -0.218 -10.228 1.00 97.31 93 ILE A N 1
ATOM 673 C CA . ILE A 1 93 ? 13.689 -0.633 -11.333 1.00 97.31 93 ILE A CA 1
ATOM 674 C C . ILE A 1 93 ? 12.368 0.136 -11.289 1.00 97.31 93 ILE A C 1
ATOM 676 O O . ILE A 1 93 ? 11.773 0.316 -10.219 1.00 97.31 93 ILE A O 1
ATOM 680 N N . VAL A 1 94 ? 11.893 0.583 -12.451 1.00 98.19 94 VAL A N 1
ATOM 681 C CA . VAL A 1 94 ? 10.619 1.299 -12.565 1.00 98.19 94 VAL A CA 1
ATOM 682 C C . VAL A 1 94 ? 9.531 0.317 -12.973 1.00 98.19 94 VAL A C 1
ATOM 684 O O . VAL A 1 94 ? 9.570 -0.272 -14.047 1.00 98.19 94 VAL A O 1
ATOM 687 N N . VAL A 1 95 ? 8.556 0.127 -12.091 1.00 98.06 95 VAL A N 1
ATOM 688 C CA . VAL A 1 95 ? 7.488 -0.863 -12.258 1.00 98.06 95 VAL A CA 1
ATOM 689 C C . VAL A 1 95 ? 6.424 -0.349 -13.223 1.00 98.06 95 VAL A C 1
ATOM 691 O O . VAL A 1 95 ? 5.895 0.742 -13.027 1.00 98.06 95 VAL A O 1
ATOM 694 N N . GLU A 1 96 ? 6.068 -1.159 -14.216 1.00 98.31 96 GLU A N 1
ATOM 695 C CA . GLU A 1 96 ? 4.968 -0.884 -15.148 1.00 98.31 96 GLU A CA 1
ATOM 696 C C . GLU A 1 96 ? 3.684 -1.607 -14.723 1.00 98.31 96 GLU A C 1
ATOM 698 O O . GLU A 1 96 ? 2.591 -1.039 -14.760 1.00 98.31 96 GLU A O 1
ATOM 703 N N . LYS A 1 97 ? 3.799 -2.875 -14.311 1.00 98.12 97 LYS A N 1
ATOM 704 C CA . LYS A 1 97 ? 2.639 -3.734 -14.051 1.00 98.12 97 LYS A CA 1
ATOM 705 C C . LYS A 1 97 ? 2.906 -4.736 -12.937 1.00 98.12 97 LYS A C 1
ATOM 707 O O . LYS A 1 97 ? 4.014 -5.234 -12.775 1.00 98.12 97 LYS A O 1
ATOM 712 N N . VAL A 1 98 ? 1.849 -5.112 -12.224 1.00 98.56 98 VAL A N 1
ATOM 713 C CA . VAL A 1 98 ? 1.843 -6.198 -11.237 1.00 98.56 98 VAL A CA 1
ATOM 714 C C . VAL A 1 98 ? 0.592 -7.069 -11.405 1.00 98.56 98 VAL A C 1
ATOM 716 O O . VAL A 1 98 ? -0.458 -6.568 -11.808 1.00 98.56 98 VAL A O 1
ATOM 719 N N . LYS A 1 99 ? 0.696 -8.379 -11.148 1.00 98.62 99 LYS A N 1
ATOM 720 C CA . LYS A 1 99 ? -0.435 -9.333 -11.143 1.00 98.62 99 LYS A CA 1
ATOM 721 C C . LYS A 1 99 ? -0.037 -10.623 -10.427 1.00 98.62 99 LYS A C 1
ATOM 723 O O . LYS A 1 99 ? 0.989 -11.222 -10.756 1.00 98.62 99 LYS A O 1
ATOM 728 N N . GLY A 1 100 ? -0.871 -11.083 -9.497 1.00 98.56 100 GLY A N 1
ATOM 729 C CA . GLY A 1 100 ? -0.589 -12.261 -8.679 1.00 98.56 100 GLY A CA 1
ATOM 730 C C . GLY A 1 100 ? 0.737 -12.096 -7.934 1.00 98.56 100 GLY A C 1
ATOM 731 O O . GLY A 1 100 ? 0.974 -11.065 -7.313 1.00 98.56 100 GLY A O 1
ATOM 732 N N . ALA A 1 101 ? 1.624 -13.083 -8.048 1.00 98.56 101 ALA A N 1
ATOM 733 C CA . ALA A 1 101 ? 2.957 -13.057 -7.440 1.00 98.56 101 ALA A CA 1
ATOM 734 C C . ALA A 1 101 ? 4.034 -12.378 -8.313 1.00 98.56 101 ALA A C 1
ATOM 736 O O . ALA A 1 101 ? 5.225 -12.560 -8.064 1.00 98.56 101 ALA A O 1
ATOM 737 N N . TYR A 1 102 ? 3.652 -11.665 -9.378 1.00 98.75 102 TYR A N 1
ATOM 738 C CA . TYR A 1 102 ? 4.595 -11.161 -10.375 1.00 98.75 102 T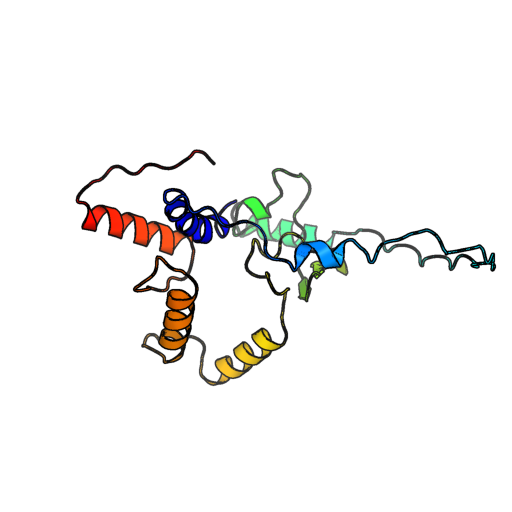YR A CA 1
ATOM 739 C C . TYR A 1 102 ? 4.558 -9.646 -10.532 1.00 98.75 102 TYR A C 1
ATOM 741 O O . TYR A 1 102 ? 3.507 -9.007 -10.421 1.00 98.75 102 TYR A O 1
ATOM 749 N N . MET A 1 103 ? 5.721 -9.111 -10.891 1.00 98.50 103 MET A N 1
ATOM 750 C CA . MET A 1 103 ? 5.947 -7.717 -11.243 1.00 98.50 103 MET A CA 1
ATOM 751 C C . MET A 1 103 ? 6.668 -7.635 -12.589 1.00 98.50 103 MET A C 1
ATOM 753 O O . MET A 1 103 ? 7.507 -8.483 -12.897 1.00 98.50 103 MET A O 1
ATOM 757 N N . TRP A 1 104 ? 6.341 -6.617 -13.374 1.00 98.44 104 TRP A N 1
ATOM 758 C CA . TRP A 1 104 ? 6.992 -6.282 -14.631 1.00 98.44 104 TRP A CA 1
ATOM 759 C C . TRP A 1 104 ? 7.478 -4.840 -14.575 1.00 98.44 104 TRP A C 1
ATOM 761 O O . TRP A 1 104 ? 6.714 -3.950 -14.193 1.00 98.44 104 TRP A O 1
ATOM 771 N N . ASP A 1 105 ? 8.739 -4.619 -14.930 1.00 98.25 105 ASP A N 1
ATOM 772 C CA . ASP A 1 105 ? 9.277 -3.270 -15.098 1.00 98.25 105 ASP A CA 1
ATOM 773 C C . ASP A 1 105 ? 8.998 -2.718 -16.506 1.00 98.25 105 ASP A C 1
ATOM 775 O O . ASP A 1 105 ? 8.526 -3.432 -17.392 1.00 98.25 105 ASP A O 1
ATOM 779 N N . VAL A 1 106 ? 9.305 -1.438 -16.709 1.00 98.38 106 VAL A N 1
ATOM 780 C CA . VAL A 1 106 ? 9.136 -0.720 -17.989 1.00 98.38 106 VAL A CA 1
ATOM 781 C C . VAL A 1 106 ? 10.017 -1.256 -19.132 1.00 98.38 106 VAL A C 1
ATOM 783 O O . VAL A 1 106 ? 9.774 -0.970 -20.313 1.00 98.38 106 VAL A O 1
ATOM 786 N N . ASP A 1 107 ? 11.044 -2.040 -18.800 1.00 97.88 107 ASP A N 1
ATOM 787 C CA . ASP A 1 107 ? 11.951 -2.717 -19.732 1.00 97.88 107 ASP A CA 1
ATOM 788 C C . ASP A 1 107 ? 11.421 -4.121 -20.130 1.00 97.88 107 ASP A C 1
ATOM 790 O O . ASP A 1 107 ? 11.943 -4.815 -21.021 1.00 97.88 107 ASP A O 1
ATOM 794 N N . GLY A 1 108 ? 10.302 -4.535 -19.528 1.00 96.88 108 GLY A N 1
ATOM 795 C CA . GLY A 1 108 ? 9.631 -5.804 -19.773 1.00 96.88 108 GLY A CA 1
ATOM 796 C C . GLY A 1 108 ? 10.356 -6.994 -19.146 1.00 96.88 108 GLY A C 1
ATOM 797 O O . GLY A 1 108 ? 10.233 -8.114 -19.658 1.00 96.88 108 GLY A O 1
ATOM 798 N N . ASN A 1 109 ? 11.148 -6.772 -18.098 1.00 97.44 109 ASN A N 1
ATOM 799 C CA . ASN A 1 109 ? 11.664 -7.829 -17.237 1.00 97.44 109 ASN A CA 1
ATOM 800 C C . ASN A 1 109 ? 10.545 -8.301 -16.308 1.00 97.44 109 ASN A C 1
ATOM 802 O O . ASN A 1 109 ? 9.765 -7.499 -15.801 1.00 97.44 109 ASN A O 1
ATOM 806 N N . LYS A 1 110 ? 10.460 -9.615 -16.079 1.00 97.56 110 LYS A N 1
ATOM 807 C CA . LYS A 1 110 ? 9.466 -10.224 -15.189 1.00 97.56 110 LYS A CA 1
ATOM 808 C C . LYS A 1 110 ? 10.146 -10.744 -13.930 1.00 97.56 110 LYS A C 1
ATOM 810 O O . LYS A 1 110 ? 11.085 -11.532 -14.016 1.00 97.56 110 LYS A O 1
ATOM 815 N N . TYR A 1 111 ? 9.598 -10.384 -12.779 1.00 97.94 111 TYR A N 1
ATOM 816 C CA . TYR A 1 111 ? 10.093 -10.764 -11.461 1.00 97.94 111 TYR A CA 1
ATOM 817 C C . TYR A 1 111 ? 9.042 -11.582 -10.716 1.00 97.94 111 TYR A C 1
ATOM 819 O O . TYR A 1 111 ? 7.844 -11.324 -10.849 1.00 97.94 111 TYR A O 1
ATOM 827 N N . ILE A 1 112 ? 9.492 -12.545 -9.909 1.00 98.56 112 ILE A N 1
ATOM 828 C CA . ILE A 1 112 ? 8.688 -13.065 -8.797 1.00 98.56 112 ILE A CA 1
ATOM 829 C C . ILE A 1 112 ? 8.826 -12.045 -7.669 1.00 98.56 112 ILE A C 1
ATOM 831 O O . ILE A 1 112 ? 9.939 -11.780 -7.214 1.00 98.56 112 ILE A O 1
ATOM 835 N N . ASP A 1 113 ? 7.716 -11.439 -7.261 1.00 98.50 113 ASP A N 1
ATOM 836 C CA . ASP A 1 113 ? 7.726 -10.350 -6.294 1.00 98.50 113 ASP A CA 1
ATOM 837 C C . ASP A 1 113 ? 7.562 -10.868 -4.861 1.00 98.50 113 ASP A C 1
ATOM 839 O O . ASP A 1 113 ? 6.476 -11.267 -4.444 1.00 98.50 113 ASP A O 1
ATOM 843 N N . TYR A 1 114 ? 8.653 -10.807 -4.099 1.00 98.44 114 TYR A N 1
ATOM 844 C CA . TYR A 1 114 ? 8.669 -11.068 -2.657 1.00 98.44 114 TYR A CA 1
ATOM 845 C C . TYR A 1 114 ? 8.561 -9.791 -1.807 1.00 98.44 114 TYR A C 1
ATOM 847 O O . TYR A 1 114 ? 8.553 -9.871 -0.580 1.00 98.44 114 TYR A O 1
ATOM 855 N N . VAL A 1 115 ? 8.484 -8.610 -2.428 1.00 98.31 115 VAL A N 1
ATOM 856 C CA . VAL A 1 115 ? 8.270 -7.333 -1.733 1.00 98.31 115 VAL A CA 1
ATOM 857 C C . VAL A 1 115 ? 6.785 -7.124 -1.450 1.00 98.31 115 VAL A C 1
ATOM 859 O O . VAL A 1 115 ? 6.439 -6.619 -0.380 1.00 98.31 115 VAL A O 1
ATOM 862 N N . GLY A 1 116 ? 5.896 -7.479 -2.387 1.00 97.69 116 GLY A N 1
ATOM 863 C CA . GLY A 1 116 ? 4.443 -7.448 -2.178 1.00 97.69 116 GLY A CA 1
ATOM 864 C C . GLY A 1 116 ? 3.928 -6.059 -1.793 1.00 97.69 116 GLY A C 1
ATOM 865 O O . GLY A 1 116 ? 3.116 -5.922 -0.878 1.00 97.69 116 GLY A O 1
ATOM 866 N N . THR A 1 117 ? 4.486 -5.017 -2.423 1.00 97.25 117 THR A N 1
ATOM 867 C CA . THR A 1 117 ? 4.281 -3.593 -2.084 1.00 97.25 117 THR A CA 1
ATOM 868 C C . THR A 1 117 ? 4.473 -3.266 -0.590 1.00 97.25 117 THR A C 1
ATOM 870 O O . THR A 1 117 ? 3.838 -2.374 -0.030 1.00 97.25 117 THR A O 1
ATOM 873 N N . TRP A 1 118 ? 5.416 -3.962 0.053 1.00 97.81 118 TRP A N 1
ATOM 874 C CA . TRP A 1 118 ? 5.738 -3.885 1.485 1.00 97.81 118 TRP A CA 1
ATOM 875 C C . TRP A 1 118 ? 4.686 -4.503 2.415 1.00 97.81 118 TRP A C 1
ATOM 877 O O . TRP A 1 118 ? 4.711 -4.220 3.611 1.00 97.81 118 TRP A O 1
ATOM 887 N N . GLY A 1 119 ? 3.798 -5.356 1.894 1.00 97.75 119 GLY A N 1
ATOM 888 C CA . GLY A 1 119 ? 2.814 -6.121 2.667 1.00 97.75 119 GLY A CA 1
ATOM 889 C C . GLY A 1 119 ? 1.363 -6.125 2.146 1.00 97.75 119 GLY A C 1
ATOM 890 O O . GLY A 1 119 ? 0.745 -7.184 2.222 1.00 97.75 119 GLY A O 1
ATOM 891 N N . PRO A 1 120 ? 0.794 -5.029 1.597 1.00 98.25 120 PRO A N 1
ATOM 892 C CA . PRO A 1 120 ? -0.606 -4.981 1.161 1.00 98.25 120 PRO A CA 1
ATOM 893 C C . PRO A 1 120 ? -1.030 -6.075 0.173 1.00 98.25 120 PRO A C 1
ATOM 895 O O . PRO A 1 120 ? -2.180 -6.503 0.200 1.00 98.25 120 PRO A O 1
ATOM 898 N N . ALA A 1 121 ? -0.129 -6.545 -0.693 1.00 98.12 121 ALA A N 1
ATOM 899 C CA . ALA A 1 121 ? -0.450 -7.532 -1.727 1.00 98.12 121 ALA A CA 1
ATOM 900 C C . ALA A 1 121 ? -0.453 -8.985 -1.202 1.00 98.12 121 ALA A C 1
ATOM 902 O O . ALA A 1 121 ? 0.070 -9.884 -1.857 1.00 98.12 121 ALA A O 1
ATOM 903 N N . ILE A 1 122 ? -1.031 -9.232 -0.021 1.00 98.50 122 ILE A N 1
ATOM 904 C CA . ILE A 1 122 ? -1.015 -10.552 0.638 1.00 98.50 122 ILE A CA 1
ATOM 905 C C . ILE A 1 122 ? -1.772 -11.635 -0.148 1.00 98.50 122 ILE A C 1
ATOM 907 O O . ILE A 1 122 ? -1.345 -12.785 -0.175 1.00 98.50 122 ILE A O 1
ATOM 911 N N . ILE A 1 123 ? -2.855 -11.264 -0.835 1.00 98.38 123 ILE A N 1
ATOM 912 C CA . ILE A 1 123 ? -3.616 -12.154 -1.731 1.00 98.38 123 ILE A CA 1
ATOM 913 C C . ILE A 1 123 ? -3.100 -12.119 -3.181 1.00 98.38 123 ILE A C 1
ATOM 915 O O . ILE A 1 123 ? -3.728 -12.660 -4.086 1.00 98.38 123 ILE A O 1
ATOM 919 N N . GLY A 1 124 ? -1.946 -11.487 -3.410 1.00 98.44 124 GLY A N 1
ATOM 920 C CA . GLY A 1 124 ? -1.405 -11.209 -4.734 1.00 98.44 124 GLY A CA 1
ATOM 921 C C . GLY A 1 124 ? -1.832 -9.846 -5.282 1.00 98.44 124 GLY A C 1
ATOM 922 O O . GLY A 1 124 ? -2.829 -9.247 -4.882 1.00 98.44 124 GLY A O 1
ATOM 923 N N . HIS A 1 125 ? -1.032 -9.329 -6.211 1.00 98.69 125 HIS A N 1
ATOM 924 C CA . HIS A 1 125 ? -1.283 -8.048 -6.861 1.00 98.69 125 HIS A CA 1
ATOM 925 C C . HIS A 1 125 ? -2.466 -8.110 -7.815 1.00 98.69 125 HIS A C 1
ATOM 927 O O . HIS A 1 125 ? -2.617 -9.091 -8.547 1.00 98.69 125 HIS A O 1
ATOM 933 N N . ALA A 1 126 ? -3.216 -7.008 -7.900 1.00 98.19 126 ALA A N 1
ATOM 934 C CA . ALA A 1 126 ? -4.291 -6.842 -8.877 1.00 98.19 126 ALA A CA 1
ATOM 935 C C . ALA A 1 126 ? -5.256 -8.045 -8.886 1.00 98.19 126 ALA A C 1
ATOM 937 O O . ALA A 1 126 ? -5.563 -8.599 -9.944 1.00 98.19 126 ALA A O 1
ATOM 938 N N . ASP A 1 127 ? -5.662 -8.493 -7.695 1.00 98.69 127 ASP A N 1
ATOM 939 C CA . ASP A 1 127 ? -6.668 -9.540 -7.526 1.00 98.69 127 ASP A CA 1
ATOM 940 C C . ASP A 1 127 ? -7.976 -9.151 -8.235 1.00 98.69 127 ASP A C 1
ATOM 942 O O . ASP A 1 127 ? -8.407 -7.998 -8.169 1.00 98.69 127 ASP A O 1
ATOM 946 N N . ASP A 1 128 ? -8.584 -10.099 -8.952 1.00 98.56 128 ASP A N 1
ATOM 947 C CA . ASP A 1 128 ? -9.727 -9.799 -9.822 1.00 98.56 128 ASP A CA 1
ATOM 948 C C . ASP A 1 128 ? -10.980 -9.428 -9.016 1.00 98.56 128 ASP A C 1
ATOM 950 O O . ASP A 1 128 ? -11.719 -8.531 -9.421 1.00 98.56 128 ASP A O 1
ATOM 954 N N . VAL A 1 129 ? -11.176 -10.026 -7.833 1.00 98.56 129 VAL A N 1
ATOM 955 C CA . VAL A 1 129 ? -12.309 -9.700 -6.952 1.00 98.56 129 VAL A CA 1
ATOM 956 C C . VAL A 1 129 ? -12.161 -8.281 -6.405 1.00 98.56 129 VAL A C 1
ATOM 958 O O . VAL A 1 129 ? -13.118 -7.503 -6.438 1.00 98.56 129 VAL A O 1
ATOM 961 N N . VAL A 1 130 ? -10.957 -7.910 -5.957 1.00 98.50 130 VAL A N 1
ATOM 962 C CA . VAL A 1 130 ? -10.671 -6.548 -5.476 1.00 98.50 130 VAL A CA 1
ATOM 963 C C . VAL A 1 130 ? -10.823 -5.519 -6.596 1.00 98.50 130 VAL A C 1
ATOM 965 O O . VAL A 1 130 ? -11.451 -4.479 -6.390 1.00 98.50 130 VAL A O 1
ATOM 968 N N . LEU A 1 131 ? -10.282 -5.789 -7.787 1.00 98.50 131 LEU A N 1
ATOM 969 C CA . LEU A 1 131 ? -10.393 -4.870 -8.922 1.00 98.50 131 LEU A CA 1
ATOM 970 C C . LEU A 1 131 ? -11.844 -4.641 -9.339 1.00 98.50 131 LEU A C 1
ATOM 972 O O . LEU A 1 131 ? -12.220 -3.505 -9.625 1.00 98.50 131 LEU A O 1
ATOM 976 N N . ASP A 1 132 ? -12.660 -5.688 -9.372 1.00 98.56 132 ASP A N 1
ATOM 977 C CA . ASP A 1 132 ? -14.059 -5.553 -9.761 1.00 98.56 132 ASP A CA 1
ATOM 978 C C . ASP A 1 132 ? -14.889 -4.830 -8.694 1.00 98.56 132 ASP A C 1
ATOM 980 O O . ASP A 1 132 ? -15.763 -4.034 -9.045 1.00 98.56 132 ASP A O 1
ATOM 984 N N . ALA A 1 133 ? -14.587 -5.023 -7.405 1.00 98.38 133 ALA A N 1
ATOM 985 C CA . ALA A 1 133 ? -15.183 -4.229 -6.330 1.00 98.38 133 ALA A CA 1
ATOM 986 C C . ALA A 1 133 ? -14.811 -2.740 -6.446 1.00 98.38 133 ALA A C 1
ATOM 988 O O . ALA A 1 133 ? -15.687 -1.879 -6.362 1.00 98.38 133 ALA A O 1
ATOM 989 N N . LEU A 1 134 ? -13.535 -2.432 -6.717 1.00 98.44 134 LEU A N 1
ATOM 990 C CA . LEU A 1 134 ? -13.074 -1.058 -6.924 1.00 98.44 134 LEU A CA 1
ATOM 991 C C . LEU A 1 134 ? -13.768 -0.404 -8.121 1.00 98.44 134 LEU A C 1
ATOM 993 O O . LEU A 1 134 ? -14.300 0.690 -7.973 1.00 98.44 134 LEU A O 1
ATOM 997 N N . LYS A 1 135 ? -13.817 -1.072 -9.283 1.00 98.44 135 LYS A N 1
ATOM 998 C CA . LYS A 1 135 ? -14.477 -0.537 -10.489 1.00 98.44 135 LYS A CA 1
ATOM 999 C C . LYS A 1 135 ? -15.939 -0.179 -10.229 1.00 98.44 135 LYS A C 1
ATOM 1001 O O . LYS A 1 135 ? -16.358 0.903 -10.609 1.00 98.44 135 LYS A O 1
ATOM 1006 N N . LYS A 1 136 ? -16.685 -1.050 -9.542 1.00 97.94 136 LYS A N 1
ATOM 1007 C CA . LYS A 1 136 ? -18.083 -0.775 -9.168 1.00 97.94 136 LYS A CA 1
ATOM 1008 C C . LYS A 1 136 ? -18.199 0.430 -8.235 1.00 97.94 136 LYS A C 1
ATOM 1010 O O . LYS A 1 136 ? -19.113 1.232 -8.378 1.00 97.94 136 LYS A O 1
ATOM 1015 N N . GLN A 1 137 ? -17.270 0.574 -7.290 1.00 97.81 137 GLN A N 1
ATOM 1016 C CA . GLN A 1 137 ? -17.275 1.710 -6.372 1.00 97.81 137 GLN A CA 1
ATOM 1017 C C . GLN A 1 137 ? -17.002 3.040 -7.092 1.00 97.81 137 GLN A C 1
ATOM 1019 O O . GLN A 1 137 ? -17.553 4.063 -6.688 1.00 97.81 137 GLN A O 1
ATOM 1024 N N . LEU A 1 138 ? -16.203 3.039 -8.169 1.00 97.88 138 LEU A N 1
ATOM 1025 C CA . LEU A 1 138 ? -15.902 4.253 -8.939 1.00 97.88 138 LEU A CA 1
ATOM 1026 C C . LEU A 1 138 ? -17.163 4.927 -9.499 1.00 97.88 138 LEU A C 1
ATOM 1028 O O . LEU A 1 138 ? -17.214 6.155 -9.504 1.00 97.88 138 LEU A O 1
ATOM 1032 N N . ASP A 1 139 ? -18.187 4.157 -9.884 1.00 97.44 139 ASP A N 1
ATOM 1033 C CA . ASP A 1 139 ? -19.461 4.693 -10.393 1.00 97.44 139 ASP A CA 1
ATOM 1034 C C . ASP A 1 139 ? -20.203 5.539 -9.346 1.00 97.44 139 ASP A C 1
ATOM 1036 O O . ASP A 1 139 ? -20.964 6.443 -9.687 1.00 97.44 139 ASP A O 1
ATOM 1040 N N . SER A 1 140 ? -19.962 5.269 -8.061 1.00 97.00 140 SER A N 1
ATOM 1041 C CA . SER A 1 140 ? -20.558 6.014 -6.948 1.00 97.00 140 SER A CA 1
ATOM 1042 C C . SER A 1 140 ? -19.690 7.180 -6.468 1.00 97.00 140 SER A C 1
ATOM 1044 O O . SER A 1 140 ? -20.141 7.946 -5.623 1.00 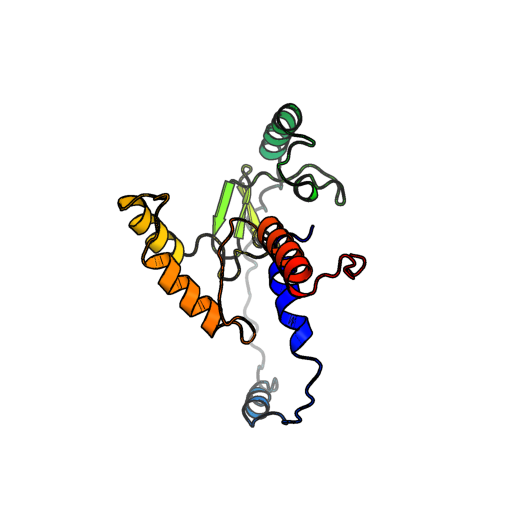97.00 140 SER A O 1
ATOM 1046 N N . GLY A 1 141 ? -18.467 7.336 -6.989 1.00 97.38 141 GLY A N 1
ATOM 1047 C CA . GLY A 1 141 ? -17.465 8.295 -6.515 1.00 97.38 141 GLY A CA 1
ATOM 1048 C C . GLY A 1 141 ? -16.470 7.709 -5.499 1.00 97.38 141 GLY A C 1
ATOM 1049 O O . GLY A 1 141 ? -16.702 6.673 -4.876 1.00 97.38 141 GLY A O 1
ATOM 1050 N N . THR A 1 142 ? -15.323 8.381 -5.341 1.00 97.44 142 THR A N 1
ATOM 1051 C CA . THR A 1 142 ? -14.164 7.883 -4.566 1.00 97.44 142 THR A CA 1
ATOM 1052 C C . THR A 1 142 ? -13.973 8.537 -3.200 1.00 97.44 142 THR A C 1
ATOM 1054 O O . THR A 1 142 ? -13.193 8.041 -2.391 1.00 97.44 142 THR A O 1
ATOM 1057 N N . SER A 1 143 ? -14.644 9.656 -2.931 1.00 97.31 143 SER A N 1
ATOM 1058 C CA . SER A 1 143 ? -14.560 10.368 -1.656 1.00 97.31 143 SER A CA 1
ATOM 1059 C C . SER A 1 143 ? -15.801 11.226 -1.458 1.00 97.31 143 SER A C 1
ATOM 1061 O O . SER A 1 143 ? -16.188 11.968 -2.360 1.00 97.31 143 SER A O 1
ATOM 1063 N N . PHE A 1 144 ? -16.421 11.124 -0.282 1.00 96.88 144 PHE A N 1
ATOM 1064 C CA . PHE A 1 144 ? -17.692 11.793 0.009 1.00 96.88 144 PHE A CA 1
ATOM 1065 C C . PHE A 1 144 ? -17.570 12.940 1.010 1.00 96.88 144 PHE A C 1
ATOM 1067 O O . PHE A 1 144 ? -18.443 13.799 1.059 1.00 96.88 144 PHE A O 1
ATOM 1074 N N . GLY A 1 145 ? -16.517 12.961 1.837 1.00 97.12 145 GLY A N 1
ATOM 1075 C CA . GLY A 1 145 ? -16.403 13.918 2.947 1.00 97.12 145 GLY A CA 1
ATOM 1076 C C . GLY A 1 145 ? -17.506 13.783 4.011 1.00 97.12 145 GLY A C 1
ATOM 1077 O O . GLY A 1 145 ? -17.614 14.628 4.895 1.00 97.12 145 GLY A O 1
ATOM 1078 N N . ALA A 1 146 ? -18.312 12.725 3.929 1.00 97.88 146 ALA A N 1
ATOM 1079 C CA . ALA A 1 146 ? -19.427 12.400 4.804 1.00 97.88 146 ALA A CA 1
ATOM 1080 C C . ALA A 1 146 ? -19.458 10.876 5.042 1.00 97.88 146 ALA A C 1
ATOM 1082 O O . ALA A 1 146 ? -18.877 10.140 4.238 1.00 97.88 146 ALA A O 1
ATOM 1083 N N . PRO A 1 147 ? -20.121 10.396 6.113 1.00 98.19 147 PRO A N 1
ATOM 1084 C CA . PRO A 1 147 ? -20.169 8.971 6.431 1.00 98.19 147 PRO A CA 1
ATOM 1085 C C . PRO A 1 147 ? -20.769 8.116 5.308 1.00 98.19 147 PRO A C 1
ATOM 1087 O O . PRO A 1 147 ? -21.737 8.523 4.660 1.00 98.19 147 PRO A O 1
ATOM 1090 N N . CYS A 1 148 ? -20.262 6.896 5.136 1.00 97.75 148 CYS A N 1
ATOM 1091 C CA . CYS A 1 148 ? -20.795 5.897 4.211 1.00 97.75 148 CYS A CA 1
ATOM 1092 C C . CYS A 1 148 ? -20.962 4.517 4.870 1.00 97.75 148 CYS A C 1
ATOM 1094 O O . CYS A 1 148 ? -20.310 4.185 5.858 1.00 97.75 148 CYS A O 1
ATOM 1096 N N . ALA A 1 149 ? -21.846 3.680 4.317 1.00 98.12 149 ALA A N 1
ATOM 1097 C CA . ALA A 1 149 ? -22.137 2.357 4.879 1.00 98.12 149 ALA A CA 1
ATOM 1098 C C . ALA A 1 149 ? -20.909 1.424 4.899 1.00 98.12 149 ALA A C 1
ATOM 1100 O O . ALA A 1 149 ? -20.757 0.631 5.828 1.00 98.12 149 ALA A O 1
ATOM 1101 N N . LEU A 1 150 ? -20.004 1.575 3.926 1.00 98.19 150 LEU A N 1
ATOM 1102 C CA . LEU A 1 150 ? -18.787 0.769 3.809 1.00 98.19 150 LEU A CA 1
ATOM 1103 C C . LEU A 1 150 ? -17.827 0.969 4.992 1.00 98.19 150 LEU A C 1
ATOM 1105 O O . LEU A 1 150 ? -17.153 0.023 5.394 1.00 98.19 150 LEU A O 1
ATOM 1109 N N . GLU A 1 151 ? -17.799 2.161 5.602 1.00 98.69 151 GLU A N 1
ATOM 1110 C CA . GLU A 1 151 ? -17.019 2.396 6.825 1.00 98.69 151 GLU A CA 1
ATOM 1111 C C . GLU A 1 151 ? -17.517 1.513 7.975 1.00 98.69 151 GLU A C 1
ATOM 1113 O O . GLU A 1 151 ? -16.711 0.938 8.707 1.00 98.69 151 GLU A O 1
ATOM 1118 N N . ASN A 1 152 ? -18.836 1.346 8.111 1.00 98.75 152 ASN A N 1
ATOM 1119 C CA . ASN A 1 152 ? -19.421 0.501 9.152 1.00 98.75 152 ASN A CA 1
ATOM 1120 C C . ASN A 1 152 ? -19.148 -0.986 8.903 1.00 98.75 152 ASN A C 1
ATOM 1122 O O . ASN A 1 152 ? -18.904 -1.731 9.853 1.00 98.75 152 ASN A O 1
ATOM 1126 N N . GLU A 1 153 ? -19.211 -1.431 7.648 1.00 98.69 153 GLU A N 1
ATOM 1127 C CA . GLU A 1 153 ? -18.908 -2.817 7.277 1.00 98.69 153 GLU A CA 1
ATOM 1128 C C . GLU A 1 153 ? -17.449 -3.159 7.574 1.00 98.69 153 GLU A C 1
ATOM 1130 O O . GLU A 1 153 ? -17.180 -4.126 8.290 1.00 98.69 153 GLU A O 1
ATOM 1135 N N . LEU A 1 154 ? -16.514 -2.315 7.126 1.00 98.62 154 LEU A N 1
ATOM 1136 C CA . LEU A 1 154 ? -15.095 -2.510 7.402 1.00 98.62 154 LEU A CA 1
ATOM 1137 C C . LEU A 1 154 ? -14.798 -2.445 8.907 1.00 98.62 154 LEU A C 1
ATOM 1139 O O . LEU A 1 154 ? -14.003 -3.238 9.410 1.00 98.62 154 LEU A O 1
ATOM 1143 N N . ALA A 1 155 ? -15.449 -1.541 9.647 1.00 98.81 155 ALA A N 1
ATOM 1144 C CA . ALA A 1 155 ? -15.258 -1.429 11.091 1.00 98.81 155 ALA A CA 1
ATOM 1145 C C . ALA A 1 155 ? -15.638 -2.719 11.827 1.00 98.81 155 ALA A C 1
ATOM 1147 O O . ALA A 1 155 ? -14.877 -3.179 12.679 1.00 98.81 155 ALA A O 1
ATOM 1148 N N . LYS A 1 156 ? -16.775 -3.329 11.468 1.00 98.81 156 LYS A N 1
ATOM 1149 C CA . LYS A 1 156 ? -17.214 -4.611 12.040 1.00 98.81 156 LYS A CA 1
ATOM 1150 C C . LYS A 1 156 ? -16.208 -5.723 11.757 1.00 98.81 156 LYS A C 1
ATOM 1152 O O . LYS A 1 156 ? -15.826 -6.425 12.685 1.00 98.81 156 LYS A O 1
ATOM 1157 N N . MET A 1 157 ? -15.738 -5.830 10.512 1.00 98.81 157 MET A N 1
ATOM 1158 C CA . MET A 1 157 ? -14.752 -6.847 10.130 1.00 98.81 157 MET A CA 1
ATOM 1159 C C . MET A 1 157 ? -13.442 -6.698 10.914 1.00 98.81 157 MET A C 1
ATOM 1161 O O . MET A 1 157 ? -12.874 -7.692 11.357 1.00 98.81 157 MET A O 1
ATOM 1165 N N . VAL A 1 158 ? -12.961 -5.467 11.124 1.00 98.56 158 VAL A N 1
ATOM 1166 C CA . VAL A 1 158 ? -11.732 -5.218 11.899 1.00 98.56 158 VAL A CA 1
ATOM 1167 C C . VAL A 1 158 ? -11.910 -5.576 13.376 1.00 98.56 158 VAL A C 1
ATOM 1169 O O . VAL A 1 158 ? -11.027 -6.211 13.949 1.00 98.56 158 VAL A O 1
ATOM 1172 N N . ILE A 1 159 ? -13.036 -5.185 13.981 1.00 98.69 159 ILE A N 1
ATOM 1173 C CA . ILE A 1 159 ? -13.370 -5.508 15.379 1.00 98.69 159 ILE A CA 1
ATOM 1174 C C . ILE A 1 159 ? -13.457 -7.028 15.576 1.00 98.69 159 ILE A C 1
ATOM 1176 O O . ILE A 1 159 ? -12.920 -7.556 16.545 1.00 98.69 159 ILE A O 1
ATOM 1180 N N . GLU A 1 160 ? -14.078 -7.745 14.639 1.00 98.69 160 GLU A N 1
ATOM 1181 C CA . GLU A 1 160 ? -14.176 -9.207 14.686 1.00 98.69 160 GLU A CA 1
ATOM 1182 C C . GLU A 1 160 ? -12.810 -9.892 14.516 1.00 98.69 160 GLU A C 1
ATOM 1184 O O . GLU A 1 160 ? -12.500 -10.856 15.217 1.00 98.69 160 GLU A O 1
ATOM 1189 N N . ALA A 1 161 ? -11.969 -9.386 13.611 1.00 98.50 161 ALA A N 1
ATOM 1190 C CA . ALA A 1 161 ? -10.681 -9.997 13.293 1.00 98.50 161 ALA A CA 1
ATOM 1191 C C . ALA A 1 161 ? -9.608 -9.797 14.379 1.00 98.50 161 ALA A C 1
ATOM 1193 O O . ALA A 1 161 ? -8.665 -10.590 14.460 1.00 98.50 161 ALA A O 1
ATOM 1194 N N . VAL A 1 162 ? -9.700 -8.735 15.188 1.00 98.25 162 VAL A N 1
ATOM 1195 C CA . VAL A 1 162 ? -8.633 -8.327 16.114 1.00 98.25 162 VAL A CA 1
ATOM 1196 C C . VAL A 1 162 ? -9.147 -8.287 17.560 1.00 98.25 162 VAL A C 1
ATOM 1198 O O . VAL A 1 162 ? -9.767 -7.301 17.955 1.00 98.25 162 VAL A O 1
ATOM 1201 N N . PRO A 1 163 ? -8.810 -9.281 18.410 1.00 98.12 163 PRO A N 1
ATOM 1202 C CA . PRO A 1 163 ? -9.429 -9.450 19.733 1.00 98.12 163 PRO A CA 1
ATOM 1203 C C . PRO A 1 163 ? -9.322 -8.265 20.703 1.00 98.12 163 PRO A C 1
ATOM 1205 O O . PRO A 1 163 ? -10.118 -8.160 21.628 1.00 98.12 163 PRO A O 1
ATOM 1208 N N . SER A 1 164 ? -8.322 -7.393 20.549 1.00 98.06 164 SER A N 1
ATOM 1209 C CA . SER A 1 164 ? -8.136 -6.224 21.419 1.00 98.06 164 SER A CA 1
ATOM 1210 C C . SER A 1 164 ? -8.896 -4.976 20.962 1.00 98.06 164 SER A C 1
ATOM 1212 O O . SER A 1 164 ? -8.808 -3.946 21.630 1.00 98.06 164 SER A O 1
ATOM 1214 N N . VAL A 1 165 ? -9.548 -5.007 19.797 1.00 98.38 165 VAL A N 1
ATOM 1215 C CA . VAL A 1 165 ? -10.182 -3.834 19.184 1.00 98.38 165 VAL A CA 1
ATOM 1216 C C . VAL A 1 165 ? -11.687 -3.894 19.411 1.00 98.38 165 VAL A C 1
ATOM 1218 O O . VAL A 1 165 ? -12.393 -4.622 18.733 1.00 98.38 165 VAL A O 1
ATOM 1221 N N . GLU A 1 166 ? -12.186 -3.075 20.335 1.00 98.50 166 GLU A N 1
ATOM 1222 C CA . GLU A 1 166 ? -13.630 -2.930 20.596 1.00 98.50 166 GLU A CA 1
ATOM 1223 C C . GLU A 1 166 ? -14.253 -1.755 19.819 1.00 98.50 166 GLU A C 1
ATOM 1225 O O . GLU A 1 166 ? -15.458 -1.706 19.586 1.00 98.50 166 GLU A O 1
ATOM 1230 N N . MET A 1 167 ? -13.427 -0.789 19.405 1.00 98.38 167 MET A N 1
ATOM 1231 C CA . MET A 1 167 ? -13.816 0.385 18.624 1.00 98.38 167 MET A CA 1
ATOM 1232 C C . MET A 1 167 ? -12.650 0.805 17.727 1.00 98.38 167 MET A C 1
ATOM 1234 O O . MET A 1 167 ? -11.494 0.778 18.152 1.00 98.38 167 MET A O 1
ATOM 1238 N N . VAL A 1 168 ? -12.945 1.223 16.494 1.00 98.38 168 VAL A N 1
ATOM 1239 C CA . VAL A 1 168 ? -11.929 1.565 15.488 1.00 98.38 168 VAL A CA 1
ATOM 1240 C C . VAL A 1 168 ? -12.137 2.964 14.908 1.00 98.38 168 VAL A C 1
ATOM 1242 O O . VAL A 1 168 ? -13.255 3.466 14.799 1.00 98.38 168 VAL A O 1
ATOM 1245 N N . ARG A 1 169 ? -11.026 3.598 14.524 1.00 98.44 169 ARG A N 1
ATOM 1246 C CA . ARG A 1 169 ? -10.977 4.832 13.737 1.00 98.44 169 ARG A CA 1
ATOM 1247 C C . ARG A 1 169 ? -10.053 4.610 12.546 1.00 98.44 169 ARG A C 1
ATOM 1249 O O . ARG A 1 169 ? -8.888 4.280 12.747 1.00 98.44 169 ARG A O 1
ATOM 1256 N N . PHE A 1 170 ? -10.551 4.841 11.335 1.00 98.50 170 PHE A N 1
ATOM 1257 C CA . PHE A 1 170 ? -9.735 4.762 10.125 1.00 98.50 170 PHE A CA 1
ATOM 1258 C C . PHE A 1 170 ? -8.888 6.022 9.917 1.00 98.50 170 PHE A C 1
ATOM 1260 O O . PHE A 1 170 ? -9.291 7.133 10.269 1.00 98.50 170 PHE A O 1
ATOM 1267 N N . THR A 1 171 ? -7.701 5.818 9.351 1.00 98.31 171 THR A N 1
ATOM 1268 C CA . THR A 1 171 ? -6.735 6.838 8.920 1.00 98.31 171 THR A CA 1
ATOM 1269 C C . THR A 1 171 ? -6.121 6.399 7.590 1.00 98.31 171 THR A C 1
ATOM 1271 O O . THR A 1 171 ? -6.316 5.260 7.165 1.00 98.31 171 THR A O 1
ATOM 1274 N N . ASN A 1 172 ? -5.344 7.259 6.935 1.00 97.44 172 ASN A N 1
ATOM 1275 C CA . ASN A 1 172 ? -4.841 7.003 5.582 1.00 97.44 172 ASN A CA 1
ATOM 1276 C C . ASN A 1 172 ? -3.457 6.334 5.560 1.00 97.44 172 ASN A C 1
ATOM 1278 O O . ASN A 1 172 ? -2.994 5.893 4.510 1.00 97.44 172 ASN A O 1
ATOM 1282 N N . SER A 1 173 ? -2.761 6.264 6.699 1.00 97.00 173 SER A N 1
ATOM 1283 C CA . SER A 1 173 ? -1.462 5.590 6.796 1.00 97.00 173 SER A CA 1
ATOM 1284 C C . SER A 1 173 ? -1.189 4.997 8.180 1.00 97.00 173 SER A C 1
ATOM 1286 O O . SER A 1 173 ? -1.767 5.420 9.182 1.00 97.00 173 SER A O 1
ATOM 1288 N N . GLY A 1 174 ? -0.235 4.061 8.247 1.00 95.62 174 GLY A N 1
ATOM 1289 C CA . GLY A 1 174 ? 0.276 3.536 9.519 1.00 95.62 174 GLY A CA 1
ATOM 1290 C C . GLY A 1 174 ? 0.950 4.612 10.381 1.00 95.62 174 GLY A C 1
ATOM 1291 O O . GLY A 1 174 ? 0.833 4.587 11.603 1.00 95.62 174 GLY A O 1
ATOM 1292 N N . THR A 1 175 ? 1.584 5.616 9.762 1.00 97.81 175 THR A N 1
ATOM 1293 C CA . THR A 1 175 ? 2.155 6.767 10.480 1.00 97.81 175 THR A CA 1
ATOM 1294 C C . THR A 1 175 ? 1.073 7.554 11.218 1.00 97.81 175 THR A C 1
ATOM 1296 O O . THR A 1 175 ? 1.228 7.820 12.410 1.00 97.81 175 THR A O 1
ATOM 1299 N N . GLU A 1 176 ? -0.042 7.875 10.555 1.00 97.88 176 GLU A N 1
ATOM 1300 C CA . GLU A 1 176 ? -1.180 8.557 11.188 1.00 97.88 176 GLU A CA 1
ATOM 1301 C C . GLU A 1 176 ? -1.802 7.713 12.305 1.00 97.88 176 GLU A C 1
ATOM 1303 O O . GLU A 1 176 ? -2.085 8.244 13.382 1.00 97.88 176 GLU A O 1
ATOM 1308 N N . ALA A 1 177 ? -1.946 6.402 12.089 1.00 98.12 177 ALA A N 1
ATOM 1309 C CA . ALA A 1 177 ? -2.464 5.483 13.098 1.00 98.12 177 ALA A CA 1
ATOM 1310 C C . ALA A 1 177 ? -1.585 5.478 14.363 1.00 98.12 177 ALA A C 1
ATOM 1312 O O . ALA A 1 177 ? -2.087 5.675 15.473 1.00 98.12 177 ALA A O 1
ATOM 1313 N N . CYS A 1 178 ? -0.263 5.333 14.215 1.00 98.06 178 CYS A N 1
ATOM 1314 C CA . CYS A 1 178 ? 0.671 5.372 15.342 1.00 98.06 178 CYS A CA 1
ATOM 1315 C C . CYS A 1 178 ? 0.697 6.750 16.024 1.00 98.06 178 CYS A C 1
ATOM 1317 O O . CYS A 1 178 ? 0.722 6.822 17.253 1.00 98.06 178 CYS A O 1
ATOM 1319 N N . MET A 1 179 ? 0.646 7.849 15.264 1.00 98.25 179 MET A N 1
ATOM 1320 C CA . MET A 1 179 ? 0.562 9.204 15.826 1.00 98.25 179 MET A CA 1
ATOM 1321 C C . MET A 1 179 ? -0.719 9.409 16.644 1.00 98.25 179 MET A C 1
ATOM 1323 O O . MET A 1 179 ? -0.667 9.961 17.749 1.00 98.25 179 MET A O 1
ATOM 1327 N N . GLY A 1 180 ? -1.861 8.953 16.122 1.00 97.62 180 GLY A N 1
ATOM 1328 C CA . GLY A 1 180 ? -3.150 8.995 16.807 1.00 97.62 180 GLY A CA 1
ATOM 1329 C C . GLY A 1 180 ? -3.141 8.168 18.090 1.00 97.62 180 GLY A C 1
ATOM 1330 O O . GLY A 1 180 ? -3.535 8.671 19.143 1.00 97.62 180 GLY A O 1
ATOM 1331 N N . MET A 1 181 ? -2.606 6.945 18.029 1.00 97.69 181 MET A N 1
ATOM 1332 C CA . MET A 1 181 ? -2.460 6.062 19.189 1.00 97.69 181 MET A CA 1
ATOM 1333 C C . MET A 1 181 ? -1.592 6.697 20.281 1.00 97.69 181 MET A C 1
ATOM 1335 O O . MET A 1 181 ? -2.010 6.756 21.437 1.00 97.69 181 MET A O 1
ATOM 1339 N N . LEU A 1 182 ? -0.424 7.246 19.931 1.00 98.06 182 LEU A N 1
ATOM 1340 C CA . LEU A 1 182 ? 0.462 7.892 20.906 1.00 98.06 182 LEU A CA 1
ATOM 1341 C C . LEU A 1 182 ? -0.221 9.069 21.607 1.00 98.06 182 LEU A C 1
ATOM 1343 O O . LEU A 1 182 ? -0.070 9.244 22.819 1.00 98.06 182 LEU A O 1
ATOM 1347 N N . ARG A 1 183 ? -0.993 9.869 20.863 1.00 98.12 183 ARG A N 1
ATOM 1348 C CA . ARG A 1 183 ? -1.794 10.952 21.444 1.00 98.12 183 ARG A CA 1
ATOM 1349 C C . ARG A 1 183 ? -2.857 10.397 22.393 1.00 98.12 183 ARG A C 1
ATOM 1351 O O . ARG A 1 183 ? -2.946 10.868 23.524 1.00 98.12 183 ARG A O 1
ATOM 1358 N N . LEU A 1 184 ? -3.604 9.381 21.964 1.00 98.00 184 LEU A N 1
ATOM 1359 C CA . LEU A 1 184 ? -4.650 8.741 22.762 1.00 98.00 184 LEU A CA 1
ATOM 1360 C C . LEU A 1 184 ? -4.103 8.195 24.088 1.00 98.00 184 LEU A C 1
ATOM 1362 O O . LEU A 1 184 ? -4.639 8.521 25.146 1.00 98.00 184 LEU A O 1
ATOM 1366 N N . VAL A 1 185 ? -3.009 7.429 24.051 1.00 97.88 185 VAL A N 1
ATOM 1367 C CA . VAL A 1 185 ? -2.404 6.819 25.248 1.00 97.88 185 VAL A CA 1
ATOM 1368 C C . VAL A 1 185 ? -1.931 7.882 26.236 1.00 97.88 185 VAL A C 1
ATOM 1370 O O . VAL A 1 185 ? -2.182 7.758 27.437 1.00 97.88 185 VAL A O 1
ATOM 1373 N N . ARG A 1 186 ? -1.302 8.963 25.762 1.00 98.38 186 ARG A N 1
ATOM 1374 C CA . ARG A 1 186 ? -0.894 10.085 26.624 1.00 98.38 186 ARG A CA 1
ATOM 1375 C C . ARG A 1 186 ? -2.097 10.786 27.250 1.00 98.38 186 ARG A C 1
ATOM 1377 O O . ARG A 1 186 ? -2.098 11.042 28.453 1.00 98.38 186 ARG A O 1
ATOM 1384 N N . THR A 1 187 ? -3.143 11.056 26.468 1.00 98.25 187 THR A N 1
ATOM 1385 C CA . THR A 1 187 ? -4.364 11.705 26.967 1.00 98.25 187 THR A CA 1
ATOM 1386 C C . THR A 1 187 ? -5.112 10.834 27.973 1.00 98.25 187 THR A C 1
ATOM 1388 O O . THR A 1 187 ? -5.638 11.375 28.948 1.00 98.25 187 THR A O 1
ATOM 1391 N N . PHE A 1 188 ? -5.147 9.519 27.763 1.00 98.31 188 PHE A N 1
ATOM 1392 C CA . PHE A 1 188 ? -5.802 8.565 28.655 1.00 98.31 188 PHE A CA 1
ATOM 1393 C C . PHE A 1 188 ? -5.026 8.384 29.965 1.00 98.31 188 PHE A C 1
ATOM 1395 O O . PHE A 1 188 ? -5.595 8.501 31.045 1.00 98.31 188 PHE A O 1
ATOM 1402 N N . THR A 1 189 ? -3.711 8.164 29.883 1.00 98.44 189 THR A N 1
ATOM 1403 C CA . THR A 1 189 ? -2.872 7.858 31.058 1.00 98.44 189 THR A CA 1
ATOM 1404 C C . THR A 1 189 ? -2.365 9.086 31.813 1.00 98.44 189 THR A C 1
ATOM 1406 O O . THR A 1 189 ? -1.885 8.940 32.936 1.00 98.44 189 THR A O 1
ATOM 1409 N N . LYS A 1 190 ? -2.428 10.279 31.205 1.00 98.31 190 LYS A N 1
ATOM 1410 C CA . LYS A 1 190 ? -1.821 11.531 31.703 1.00 98.31 190 LYS A CA 1
ATOM 1411 C C . LYS A 1 190 ? -0.302 11.438 31.918 1.00 98.31 190 LYS A C 1
ATOM 1413 O O . LYS A 1 190 ? 0.249 12.116 32.779 1.00 98.31 190 LYS A O 1
ATOM 1418 N N . ARG A 1 191 ? 0.386 10.593 31.142 1.00 98.38 191 ARG A N 1
ATOM 1419 C CA . ARG A 1 191 ? 1.846 10.397 31.196 1.00 98.38 191 ARG A CA 1
ATOM 1420 C C . ARG A 1 191 ? 2.481 10.777 29.866 1.00 98.38 191 ARG A C 1
ATOM 1422 O O . ARG A 1 191 ? 1.908 10.523 28.813 1.00 98.38 191 ARG A O 1
ATOM 1429 N N . GLU A 1 192 ? 3.682 11.345 29.908 1.00 98.19 192 GLU A N 1
ATOM 1430 C CA . GLU A 1 192 ? 4.371 11.836 28.703 1.00 98.19 192 GLU A CA 1
ATOM 1431 C C . GLU A 1 192 ? 5.305 10.804 28.060 1.00 98.19 192 GLU A C 1
ATOM 1433 O O . GLU A 1 192 ? 5.412 10.722 26.827 1.00 98.19 192 GLU A O 1
ATOM 1438 N N . LYS A 1 193 ? 6.002 10.030 28.900 1.00 98.12 193 LYS A N 1
ATOM 1439 C CA . LYS A 1 193 ? 7.045 9.093 28.475 1.00 98.12 193 LYS A CA 1
ATOM 1440 C C . LYS A 1 193 ? 6.435 7.871 27.791 1.00 98.12 193 LYS A C 1
ATOM 1442 O O . LYS A 1 193 ? 5.426 7.335 28.239 1.00 98.12 193 LYS A O 1
ATOM 1447 N N . VAL A 1 194 ? 7.094 7.424 26.727 1.00 97.38 194 VAL A N 1
ATOM 1448 C CA . VAL A 1 194 ? 6.747 6.230 25.949 1.00 97.38 194 VAL A CA 1
ATOM 1449 C C . VAL A 1 194 ? 8.015 5.405 25.775 1.00 97.38 194 VAL A C 1
ATOM 1451 O O . VAL A 1 194 ? 9.100 5.966 25.624 1.00 97.38 194 VAL A O 1
ATOM 1454 N N . VAL A 1 195 ? 7.879 4.083 25.800 1.00 97.69 195 VAL A N 1
ATOM 1455 C CA . VAL A 1 195 ? 8.973 3.149 25.520 1.00 97.69 195 VAL A CA 1
ATOM 1456 C C . VAL A 1 195 ? 8.831 2.655 24.081 1.00 97.69 195 VAL A C 1
ATOM 1458 O O . VAL A 1 195 ? 7.750 2.224 23.685 1.00 97.69 195 VAL A O 1
ATOM 1461 N N . LYS A 1 196 ? 9.917 2.721 23.304 1.00 97.19 196 LYS A N 1
ATOM 1462 C CA . LYS A 1 196 ? 10.051 2.070 21.992 1.00 97.19 196 LYS A CA 1
ATOM 1463 C C . LYS A 1 196 ? 11.305 1.206 21.980 1.00 97.19 196 LYS A C 1
ATOM 1465 O O . LYS A 1 196 ? 12.259 1.503 22.695 1.00 97.19 196 LYS A O 1
ATOM 1470 N N . PHE A 1 197 ? 11.325 0.203 21.117 1.00 97.00 197 PHE A N 1
ATOM 1471 C CA . PHE A 1 197 ? 12.509 -0.616 20.874 1.00 97.00 197 PHE A CA 1
ATOM 1472 C C . PHE A 1 197 ? 13.366 -0.006 19.758 1.00 97.00 197 PHE A C 1
ATOM 1474 O O . PHE A 1 197 ? 12.874 0.778 18.941 1.00 97.00 197 PHE A O 1
ATOM 1481 N N . GLU A 1 198 ? 14.667 -0.284 19.775 1.00 97.06 198 GLU A N 1
ATOM 1482 C CA . GLU A 1 198 ? 15.564 0.017 18.656 1.00 97.06 198 GLU A CA 1
ATOM 1483 C C . GLU A 1 198 ? 15.236 -0.893 17.462 1.00 97.06 198 GLU A C 1
ATOM 1485 O O . GLU A 1 198 ? 14.917 -2.066 17.656 1.00 97.06 198 GLU A O 1
ATOM 1490 N N . GLY A 1 199 ? 15.255 -0.326 16.252 1.00 80.19 199 GLY A N 1
ATOM 1491 C CA . GLY A 1 199 ? 14.844 -0.970 15.002 1.00 80.19 199 GLY A CA 1
ATOM 1492 C C . GLY A 1 199 ? 14.449 0.035 13.929 1.00 80.19 199 GLY A C 1
ATOM 1493 O O . GLY A 1 199 ? 14.040 1.162 14.304 1.00 80.19 199 GLY A O 1
#

Radius of gyration: 24.75 Å; chains: 1; bounding box: 46×65×58 Å

pLDDT: mean 81.82, std 25.55, range [26.5, 98.81]

Secondary structure (DSSP, 8-state):
--TTHHHHHTTSGGGTT-----PPPTTSSSSTTS-----------------PPPPPPP--HHHHHHHHHHHHHSGGGSSSGGGG-TTT-SPPPPEEEEEBTEEEETT--EEE-SSGGGTT-TT-BT-HHHHHHHHHHHTT-S--SS--HHHHHHHHHHHHH-TT-SS----SSHHHHHHHHHHHHHHHH----------